Protein AF-A0A811SIV1-F1 (afdb_monomer_lite)

Foldseek 3Di:
DVPVPPPPPPVNDDLVVLQVVLLVCLVVLVLQVSLVSPVPDVVSCVSYDACQPDVQPVSNDQAQKDWPCFVVLQVLVDDPVFCWTWMARQQPRDIDIFGDVQSVDPQKHWQEAANRGWTWIFGPDPPTWIWIADRRNRRIQTALAHDDDDPPPAFRWYWHWDRDVFIKIWIAGFPFQKIWIDTRDDNHTDIDRDDVVQPGVNQVRVLVVCVVVVNPRQPLQVVLSCVVVVDPPQPQWRWHWDQHPVRWIWIWTDGPPDIWIFTADPNGDGPGTDPDPPPHDDDGDD

Secondary structure (DSSP, 8-state):
--STTS---GGGS-HHHHHHHHHHHHHHT-HHHHHHHHHS-TTHHHHS--TTT-TT-GGG---SEEES-HHHHHTTTS--TT-EEEEEETTT--EEEEE-GGGTSTTEEEEEEBTTS-EEEEESSTT-EEEEE-TTT--EEEEEEEPP-S-TTS--EEEEEE-SSSPEEEEEESSS-EEEEE-TT-SS-EEEEPPTTS--GGGGHHHHHHHHTT----THHHHHHHHHT--TT-TT-EEEEEE-TTS-EEEEEE-SS-EEEEEE-TT--EEEEES--TT-------

InterPro domains:
  IPR005174 KIB1-4, beta-propeller [PF03478] (97-285)

Sequence (286 aa):
MAEEMVAQGWSSLPADLVNSVADCLLATNDLDCYTDLRAVCHHWPSVTADPGSNQHDPRFRLSRWIMLDERKASAATINVDDGALLFVSTATGRFLHRSLPLLRDPGHAFITSTTDGLLVLAATDPPHDVSVLNPFTGSLIRFAAPLPSEPRPRLRLTADVRVGSSPTLVLVSVGRSWVYWAEPQSESFSVEMRHRSRRYPASRLPLIAAAVNRKPVPAGAKNIFVQLFRSEEDKDCRCYAVVAAGGDMLAISKRRRGMDVFKVDSAWNVVERVESIGSQALFLGV

Organism: NCBI:txid422564

Structure (mmCIF, N/CA/C/O backbone):
data_AF-A0A811SIV1-F1
#
_entry.id   AF-A0A811SIV1-F1
#
loop_
_atom_site.group_PDB
_atom_site.id
_atom_site.type_symbol
_atom_site.label_atom_id
_atom_site.label_alt_id
_atom_site.label_comp_id
_atom_site.label_asym_id
_atom_site.label_entity_id
_atom_site.label_seq_id
_atom_site.pdbx_PDB_ins_code
_atom_site.Cartn_x
_atom_site.Cartn_y
_atom_site.Cartn_z
_atom_site.occupancy
_atom_site.B_iso_or_equiv
_atom_site.auth_seq_id
_atom_site.auth_comp_id
_atom_site.auth_asym_id
_atom_site.auth_atom_id
_atom_site.pdbx_PDB_model_num
ATOM 1 N N . MET A 1 1 ? -36.460 1.407 36.775 1.00 43.53 1 MET A N 1
ATOM 2 C CA . MET A 1 1 ? -35.416 0.407 37.101 1.00 43.53 1 MET A CA 1
ATOM 3 C C . MET A 1 1 ? -35.027 -0.508 35.929 1.00 43.53 1 MET A C 1
ATOM 5 O O . MET A 1 1 ? -34.147 -1.329 36.118 1.00 43.53 1 MET A O 1
ATOM 9 N N . ALA A 1 2 ? -35.625 -0.376 34.732 1.00 42.66 2 ALA A N 1
ATOM 10 C CA . ALA A 1 2 ? -35.221 -1.127 33.530 1.00 42.66 2 ALA A CA 1
ATOM 11 C C . ALA A 1 2 ? -34.547 -0.253 32.447 1.00 42.66 2 ALA A C 1
ATOM 13 O O . ALA A 1 2 ? -34.034 -0.784 31.471 1.00 42.66 2 ALA A O 1
ATOM 14 N N . GLU A 1 3 ? -34.503 1.072 32.628 1.00 38.22 3 GLU A N 1
ATOM 15 C CA . GLU A 1 3 ? -33.868 2.017 31.689 1.00 38.22 3 GLU A CA 1
ATOM 16 C C . GLU A 1 3 ? -32.451 2.452 32.101 1.00 38.22 3 GLU A C 1
ATOM 18 O O . GLU A 1 3 ? -31.740 3.062 31.314 1.00 38.22 3 GLU A O 1
ATOM 23 N N . GLU A 1 4 ? -31.992 2.092 33.302 1.00 38.12 4 GLU A N 1
ATOM 24 C CA . GLU A 1 4 ? -30.660 2.470 33.809 1.00 38.12 4 GLU A CA 1
ATOM 25 C C . GLU A 1 4 ? -29.541 1.503 33.372 1.00 38.12 4 GLU A C 1
ATOM 27 O O . GLU A 1 4 ? -28.366 1.751 33.616 1.00 38.12 4 GLU A O 1
ATOM 32 N N . MET A 1 5 ? -29.891 0.407 32.686 1.00 41.09 5 MET A N 1
ATOM 33 C CA . MET A 1 5 ? -28.947 -0.625 32.227 1.00 41.09 5 MET A CA 1
ATOM 34 C C . MET A 1 5 ? -28.487 -0.426 30.769 1.00 41.09 5 MET A C 1
ATOM 36 O O . MET A 1 5 ? -27.743 -1.242 30.237 1.00 41.09 5 MET A O 1
ATOM 40 N N . VAL A 1 6 ? -28.922 0.652 30.103 1.00 48.81 6 VAL A N 1
ATOM 41 C CA . VAL A 1 6 ? -28.680 0.889 28.662 1.00 48.81 6 VAL A CA 1
ATOM 42 C C . VAL A 1 6 ? -27.466 1.800 28.402 1.00 48.81 6 VAL A C 1
ATOM 44 O O . VAL A 1 6 ? -27.138 2.099 27.259 1.00 48.81 6 VAL A O 1
ATOM 47 N N . ALA A 1 7 ? -26.730 2.208 29.438 1.00 47.19 7 ALA A N 1
ATOM 48 C CA . ALA A 1 7 ? -25.560 3.073 29.275 1.00 47.19 7 ALA A CA 1
ATOM 49 C C . ALA A 1 7 ? -24.383 2.696 30.188 1.00 47.19 7 ALA A C 1
ATOM 51 O O . ALA A 1 7 ? -23.718 3.571 30.742 1.00 47.19 7 ALA A O 1
ATOM 52 N N . GLN A 1 8 ? -24.053 1.405 30.303 1.00 55.78 8 GLN A N 1
ATOM 53 C CA . GLN A 1 8 ? -22.649 1.056 30.547 1.00 55.78 8 GLN A CA 1
ATOM 54 C C . GLN A 1 8 ? -21.880 1.492 29.296 1.00 55.78 8 GLN A C 1
ATOM 56 O O . GLN A 1 8 ? -21.862 0.804 28.279 1.00 55.78 8 GLN A O 1
ATOM 61 N N . GLY A 1 9 ? -21.383 2.732 29.318 1.00 70.81 9 GLY A N 1
ATOM 62 C CA . GLY A 1 9 ? -20.767 3.363 28.158 1.00 70.81 9 GLY A CA 1
ATOM 63 C C . GLY A 1 9 ? -19.622 2.516 27.613 1.00 70.81 9 GLY A C 1
ATOM 64 O O . GLY A 1 9 ? -18.945 1.819 28.367 1.00 70.81 9 GLY A O 1
ATOM 65 N N . TRP A 1 10 ? -19.370 2.606 26.308 1.00 72.81 10 TRP A N 1
ATOM 66 C CA . TRP A 1 10 ? -18.265 1.917 25.628 1.00 72.81 10 TRP A CA 1
ATOM 67 C C . TRP A 1 10 ? -16.897 2.131 26.310 1.00 72.81 10 TRP A C 1
ATOM 69 O O . TRP A 1 10 ? -16.030 1.266 26.260 1.00 72.81 10 TRP A O 1
ATOM 79 N N . SER A 1 11 ? -16.718 3.236 27.039 1.00 77.44 11 SER A N 1
ATOM 80 C CA . SER A 1 11 ? -15.536 3.502 27.869 1.00 77.44 11 SER A CA 1
ATOM 81 C C . SER A 1 11 ? -15.327 2.525 29.037 1.00 77.44 11 SER A C 1
ATOM 83 O O . SER A 1 11 ? -14.220 2.454 29.559 1.00 77.44 11 SER A O 1
ATOM 85 N N . SER A 1 12 ? -16.361 1.785 29.447 1.00 82.38 12 SER A N 1
ATOM 86 C CA . SER A 1 12 ? -16.330 0.793 30.535 1.00 82.38 12 SER A CA 1
ATOM 87 C C . SER A 1 12 ? -16.117 -0.646 30.056 1.00 82.38 12 SER A C 1
ATOM 89 O O . SER A 1 12 ? -16.098 -1.565 30.876 1.00 82.38 12 SER A O 1
ATOM 91 N N . LEU A 1 13 ? -15.959 -0.854 28.742 1.00 88.19 13 LEU A N 1
ATOM 92 C CA . LEU A 1 13 ? -15.735 -2.180 28.179 1.00 88.19 13 LEU A CA 1
ATOM 93 C C . LEU A 1 13 ? -14.405 -2.765 28.704 1.00 88.19 13 LEU A C 1
ATOM 95 O O . LEU A 1 13 ? -13.385 -2.072 28.650 1.00 88.19 13 LEU A O 1
ATOM 99 N N . PRO A 1 14 ? -14.390 -4.022 29.184 1.00 91.19 14 PRO A N 1
ATOM 100 C CA . PRO A 1 14 ? -13.169 -4.713 29.585 1.00 91.19 14 PRO A CA 1
ATOM 101 C C . PRO A 1 14 ? -12.074 -4.695 28.5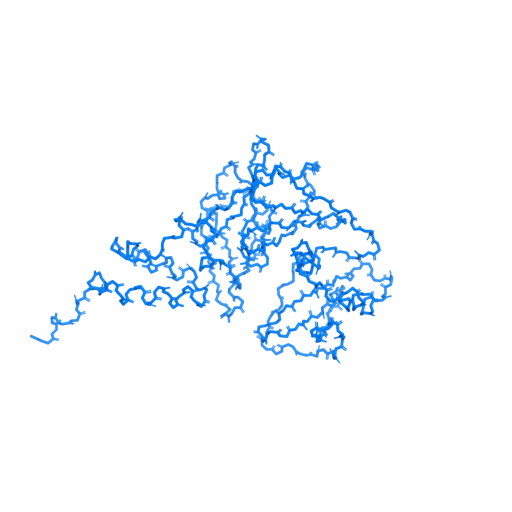08 1.00 91.19 14 PRO A C 1
ATOM 103 O O . PRO A 1 14 ? -12.345 -4.837 27.313 1.00 91.19 14 PRO A O 1
ATOM 106 N N . ALA A 1 15 ? -10.822 -4.527 28.942 1.00 92.06 15 ALA A N 1
ATOM 107 C CA . ALA A 1 15 ? -9.664 -4.363 28.060 1.00 92.06 15 ALA A CA 1
ATOM 108 C C . ALA A 1 15 ? -9.450 -5.551 27.104 1.00 92.06 15 ALA A C 1
ATOM 110 O O . ALA A 1 15 ? -9.051 -5.360 25.959 1.00 92.06 15 ALA A O 1
ATOM 111 N N . ASP A 1 16 ? -9.743 -6.768 27.558 1.00 93.38 16 ASP A N 1
ATOM 112 C CA . ASP A 1 16 ? -9.675 -8.008 26.784 1.00 93.38 16 ASP A CA 1
ATOM 113 C C . ASP A 1 16 ? -10.685 -8.036 25.628 1.00 93.38 16 ASP A C 1
ATOM 115 O O . ASP A 1 16 ? -10.342 -8.470 24.527 1.00 93.38 16 ASP A O 1
ATOM 119 N N . LEU A 1 17 ? -11.898 -7.511 25.832 1.00 93.31 17 LEU A N 1
ATOM 120 C CA . LEU A 1 17 ? -12.903 -7.396 24.772 1.00 93.31 17 LEU A CA 1
ATOM 121 C C . LEU A 1 17 ? -12.518 -6.332 23.744 1.00 93.31 17 LEU A C 1
ATOM 123 O O . LEU A 1 17 ? -12.604 -6.588 22.543 1.00 93.31 17 LEU A O 1
ATOM 127 N N . VAL A 1 18 ? -12.052 -5.163 24.202 1.00 94.12 18 VAL A N 1
ATOM 128 C CA . VAL A 1 18 ? -11.557 -4.106 23.301 1.00 94.12 18 VAL A CA 1
ATOM 129 C C . VAL A 1 18 ? -10.404 -4.642 22.453 1.00 94.12 18 VAL A C 1
ATOM 131 O O . VAL A 1 18 ? -10.407 -4.470 21.236 1.00 94.12 18 VAL A O 1
ATOM 134 N N . ASN A 1 19 ? -9.445 -5.333 23.076 1.00 94.44 19 ASN A N 1
ATOM 135 C CA . ASN A 1 19 ? -8.299 -5.914 22.384 1.00 94.44 19 ASN A CA 1
ATOM 136 C C . ASN A 1 19 ? -8.725 -7.015 21.400 1.00 94.44 19 ASN A C 1
ATOM 138 O O . ASN A 1 19 ? -8.300 -6.993 20.253 1.00 94.44 19 ASN A O 1
ATOM 142 N N . SER A 1 20 ? -9.670 -7.881 21.775 1.00 95.00 20 SER A N 1
ATOM 143 C CA . SER A 1 20 ? -10.205 -8.910 20.869 1.00 95.00 20 SER A CA 1
ATOM 144 C C . SER A 1 20 ? -10.853 -8.315 19.614 1.00 95.00 20 SER A C 1
ATOM 146 O O . SER A 1 20 ? -10.628 -8.798 18.505 1.00 95.00 20 SER A O 1
ATOM 148 N N . VAL A 1 21 ? -11.640 -7.242 19.759 1.00 94.94 21 VAL A N 1
ATOM 149 C CA . VAL A 1 21 ? -12.215 -6.525 18.605 1.00 94.94 21 VAL A CA 1
ATOM 150 C C . VAL A 1 21 ? -11.110 -5.885 17.764 1.00 94.94 21 VAL A C 1
ATOM 152 O O . VAL A 1 21 ? -11.132 -5.976 16.537 1.00 94.94 21 VAL A O 1
ATOM 155 N N . ALA A 1 22 ? -10.129 -5.264 18.416 1.00 95.06 22 ALA A N 1
ATOM 156 C CA . ALA A 1 22 ? -8.998 -4.629 17.758 1.00 95.06 22 ALA A CA 1
ATOM 157 C C . ALA A 1 22 ? -8.173 -5.643 16.940 1.00 95.06 22 ALA A C 1
ATOM 159 O O . ALA A 1 22 ? -7.857 -5.380 15.780 1.00 95.06 22 ALA A O 1
ATOM 160 N N . ASP A 1 23 ? -7.899 -6.823 17.496 1.00 95.06 23 ASP A N 1
ATOM 161 C CA . ASP A 1 23 ? -7.198 -7.918 16.825 1.00 95.06 23 ASP A CA 1
ATOM 162 C C . ASP A 1 23 ? -7.983 -8.454 15.620 1.00 95.06 23 ASP A C 1
ATOM 164 O O . ASP A 1 23 ? -7.390 -8.708 14.569 1.00 95.06 23 ASP A O 1
ATOM 168 N N . CYS A 1 24 ? -9.314 -8.551 15.715 1.00 94.75 24 CYS A N 1
ATOM 169 C CA . CYS A 1 24 ? -10.164 -8.902 14.574 1.00 94.75 24 CYS A CA 1
ATOM 170 C C . CYS A 1 24 ? -10.029 -7.893 13.421 1.00 94.75 24 CYS A C 1
ATOM 172 O O . CYS A 1 24 ? -9.859 -8.307 12.275 1.00 94.75 24 CYS A O 1
ATOM 174 N N . LEU A 1 25 ? -10.052 -6.587 13.717 1.00 94.19 25 LEU A N 1
ATOM 175 C CA . LEU A 1 25 ? -9.885 -5.531 12.706 1.00 94.19 25 LEU A CA 1
ATOM 176 C C . LEU A 1 25 ? -8.490 -5.567 12.060 1.00 94.19 25 LEU A C 1
ATOM 178 O O . LEU A 1 25 ? -8.349 -5.376 10.850 1.00 94.19 25 LEU A O 1
ATOM 182 N N . LEU A 1 26 ? -7.445 -5.850 12.845 1.00 93.12 26 LEU A N 1
ATOM 183 C CA . LEU A 1 26 ? -6.088 -6.031 12.318 1.00 93.12 26 LEU A CA 1
ATOM 184 C C . LEU A 1 26 ? -5.997 -7.267 11.414 1.00 93.12 26 LEU A C 1
ATOM 186 O O . LEU A 1 26 ? -5.380 -7.205 10.348 1.00 93.12 26 LEU A O 1
ATOM 190 N N . ALA A 1 27 ? -6.644 -8.372 11.797 1.00 90.50 27 ALA A N 1
ATOM 191 C CA . ALA A 1 27 ? -6.650 -9.615 11.030 1.00 90.50 27 ALA A CA 1
ATOM 192 C C . ALA A 1 27 ? -7.353 -9.474 9.666 1.00 90.50 27 ALA A C 1
ATOM 194 O O . ALA A 1 27 ? -6.905 -10.072 8.683 1.00 90.50 27 ALA A O 1
ATOM 195 N N . THR A 1 28 ? -8.414 -8.665 9.576 1.00 88.94 28 THR A N 1
ATOM 196 C CA . THR A 1 28 ? -9.106 -8.359 8.308 1.00 88.94 28 THR A CA 1
ATOM 197 C C . THR A 1 28 ? -8.447 -7.238 7.506 1.00 88.94 28 THR A C 1
ATOM 199 O O . THR A 1 28 ? -8.786 -7.042 6.339 1.00 88.94 28 THR A O 1
ATOM 202 N N . ASN A 1 29 ? -7.436 -6.579 8.079 1.00 88.69 29 ASN A N 1
ATOM 203 C CA . ASN A 1 29 ? -6.727 -5.441 7.502 1.00 88.69 29 ASN A CA 1
ATOM 204 C C . ASN A 1 29 ? -7.577 -4.162 7.360 1.00 88.69 29 ASN A C 1
ATOM 206 O O . ASN A 1 29 ? -7.283 -3.294 6.533 1.00 88.69 29 ASN A O 1
ATOM 210 N N . ASP A 1 30 ? -8.590 -4.017 8.214 1.00 91.44 30 ASP A N 1
ATOM 211 C CA . ASP A 1 30 ? -9.426 -2.819 8.340 1.00 91.44 30 ASP A CA 1
ATOM 212 C C . ASP A 1 30 ? -8.742 -1.783 9.254 1.00 91.44 30 ASP A C 1
ATOM 214 O O . ASP A 1 30 ? -9.226 -1.422 10.329 1.00 91.44 30 ASP A O 1
ATOM 218 N N . LEU A 1 31 ? -7.552 -1.329 8.838 1.00 91.75 31 LEU A N 1
ATOM 219 C CA . LEU A 1 31 ? -6.684 -0.447 9.634 1.00 91.75 31 LEU A CA 1
ATOM 220 C C . LEU A 1 31 ? -7.276 0.944 9.890 1.00 91.75 31 LEU A C 1
ATOM 222 O O . LEU A 1 31 ? -6.919 1.608 10.866 1.00 91.75 31 LEU A O 1
ATOM 226 N N . ASP A 1 32 ? -8.164 1.402 9.018 1.00 91.44 32 ASP A N 1
ATOM 227 C CA . ASP A 1 32 ? -8.907 2.637 9.216 1.00 91.44 32 ASP A CA 1
ATOM 228 C C . ASP A 1 32 ? -9.933 2.475 10.349 1.00 91.44 32 ASP A C 1
ATOM 230 O O . ASP A 1 32 ? -9.885 3.244 11.306 1.00 91.44 32 ASP A O 1
ATOM 234 N N . CYS A 1 33 ? -10.737 1.404 10.338 1.00 92.69 33 CYS A N 1
ATOM 235 C CA . CYS A 1 33 ? -11.661 1.091 11.432 1.00 92.69 33 CYS A CA 1
ATOM 236 C C . CYS A 1 33 ? -10.919 0.841 12.750 1.00 92.69 33 CYS A C 1
ATOM 238 O O . CYS A 1 33 ? -11.388 1.241 13.811 1.00 92.69 33 CYS A O 1
ATOM 240 N N . TYR A 1 34 ? -9.744 0.214 12.692 1.00 94.56 34 TYR A N 1
ATOM 241 C CA . TYR A 1 34 ? -8.872 0.032 13.850 1.00 94.56 34 TYR A CA 1
ATOM 242 C C . TYR A 1 34 ? -8.415 1.368 14.458 1.00 94.56 34 TYR A C 1
ATOM 244 O O . TYR A 1 34 ? -8.388 1.540 15.678 1.00 94.56 34 TYR A O 1
ATOM 252 N N . THR A 1 35 ? -8.058 2.329 13.606 1.00 92.62 35 THR A N 1
ATOM 253 C CA . THR A 1 35 ? -7.642 3.663 14.050 1.00 92.62 35 THR A CA 1
ATOM 254 C C . THR A 1 35 ? -8.832 4.441 14.621 1.00 92.62 35 THR A C 1
ATOM 256 O O . THR A 1 35 ? -8.684 5.090 15.656 1.00 92.62 35 THR A O 1
ATOM 259 N N . ASP A 1 36 ? -10.015 4.320 14.013 1.00 92.81 36 ASP A N 1
ATOM 260 C CA . ASP A 1 36 ? -11.251 4.931 14.515 1.00 92.81 36 ASP A CA 1
ATOM 261 C C . ASP A 1 36 ? -11.669 4.328 15.864 1.00 92.81 36 ASP A C 1
ATOM 263 O O . ASP A 1 36 ? -12.016 5.071 16.780 1.00 92.81 36 ASP A O 1
ATOM 267 N N . LEU A 1 37 ? -11.544 3.003 16.030 1.00 93.19 37 LEU A N 1
ATOM 268 C CA . LEU A 1 37 ? -11.733 2.308 17.308 1.00 93.19 37 LEU A CA 1
ATOM 269 C C . LEU A 1 37 ? -10.835 2.938 18.380 1.00 93.19 37 LEU A C 1
ATOM 271 O O . LEU A 1 37 ? -11.320 3.382 19.417 1.00 93.19 37 LEU A O 1
ATOM 275 N N . ARG A 1 38 ? -9.527 3.050 18.120 1.00 93.31 38 ARG A N 1
ATOM 276 C CA . ARG A 1 38 ? -8.586 3.677 19.064 1.00 93.31 38 ARG A CA 1
ATOM 277 C C . ARG A 1 38 ? -8.972 5.120 19.400 1.00 93.31 38 ARG A C 1
ATOM 279 O O . ARG A 1 38 ? -8.742 5.555 20.521 1.00 93.31 38 ARG A O 1
ATOM 286 N N . ALA A 1 39 ? -9.585 5.860 18.484 1.00 91.00 39 ALA A N 1
ATOM 287 C CA . ALA A 1 39 ? -9.964 7.250 18.718 1.00 91.00 39 ALA A CA 1
ATOM 288 C C . ALA A 1 39 ? -11.224 7.436 19.593 1.00 91.00 39 ALA A C 1
ATOM 290 O O . ALA A 1 39 ? -11.493 8.563 20.006 1.00 91.00 39 ALA A O 1
ATOM 291 N N . VAL A 1 40 ? -11.983 6.374 19.907 1.00 89.50 40 VAL A N 1
ATOM 292 C CA . VAL A 1 40 ? -13.270 6.478 20.630 1.00 89.50 40 VAL A CA 1
ATOM 293 C C . VAL A 1 40 ? -13.124 7.078 22.033 1.00 89.50 40 VAL A C 1
ATOM 295 O O . VAL A 1 40 ? -13.910 7.943 22.418 1.00 89.50 40 VAL A O 1
ATOM 298 N N . CYS A 1 41 ? -12.148 6.624 22.826 1.00 89.00 41 CYS A N 1
ATOM 299 C CA . CYS A 1 41 ? -11.869 7.191 24.148 1.00 89.00 41 CYS A CA 1
ATOM 300 C C . CYS A 1 41 ? -10.408 6.979 24.564 1.00 89.00 41 CYS A C 1
ATOM 302 O O . CYS A 1 41 ? -9.742 6.080 24.066 1.00 89.00 41 CYS A O 1
ATOM 304 N N . HIS A 1 42 ? -9.909 7.763 25.526 1.00 86.19 42 HIS A N 1
ATOM 305 C CA . HIS A 1 42 ? -8.494 7.739 25.934 1.00 86.19 42 HIS A CA 1
ATOM 306 C C . HIS A 1 42 ? -7.998 6.399 26.506 1.00 86.19 42 HIS A C 1
ATOM 308 O O . HIS A 1 42 ? -6.796 6.147 26.496 1.00 86.19 42 HIS A O 1
ATOM 314 N N . HIS A 1 43 ? -8.896 5.543 27.004 1.00 89.19 43 HIS A N 1
ATOM 315 C CA . HIS A 1 43 ? -8.527 4.232 27.543 1.00 89.19 43 HIS A CA 1
ATOM 316 C C . HIS A 1 43 ? -8.211 3.209 26.440 1.00 89.19 43 HIS A C 1
ATOM 318 O O . HIS A 1 43 ? -7.324 2.377 26.593 1.00 89.19 43 HIS A O 1
ATOM 324 N N . TRP A 1 44 ? -8.903 3.264 25.303 1.00 91.62 44 TRP A N 1
ATOM 325 C CA . TRP A 1 44 ? -8.788 2.234 24.267 1.00 91.62 44 TRP A CA 1
ATOM 326 C C . TRP A 1 44 ? -7.418 2.192 23.556 1.00 91.62 44 TRP A C 1
ATOM 328 O O . TRP A 1 44 ? -6.910 1.091 23.320 1.00 91.62 44 TRP A O 1
ATOM 338 N N . PRO A 1 45 ? -6.745 3.327 23.272 1.00 92.19 45 PRO A N 1
ATOM 339 C CA . PRO A 1 45 ? -5.375 3.330 22.768 1.00 92.19 45 PRO A CA 1
ATOM 340 C C . PRO A 1 45 ? -4.357 2.646 23.678 1.00 92.19 45 PRO A C 1
ATOM 342 O O . PRO A 1 45 ? -3.368 2.125 23.166 1.00 92.19 45 PRO A O 1
ATOM 345 N N . SER A 1 46 ? -4.560 2.667 25.003 1.00 89.75 46 SER A N 1
ATOM 346 C CA . SER A 1 46 ? -3.588 2.108 25.951 1.00 89.75 46 SER A CA 1
ATOM 347 C C . SER A 1 46 ? -3.704 0.594 26.117 1.00 89.75 46 SER A C 1
ATOM 349 O O . SER A 1 46 ? -2.737 -0.042 26.527 1.00 89.75 46 SER A O 1
ATOM 351 N N . VAL A 1 47 ? -4.856 0.009 25.771 1.00 92.00 47 VAL A N 1
ATOM 352 C CA . VAL A 1 47 ? -5.108 -1.442 25.868 1.00 92.00 47 VAL A CA 1
ATOM 353 C C . VAL A 1 47 ? -4.991 -2.178 24.532 1.00 92.00 47 VAL A C 1
ATOM 355 O O . VAL A 1 47 ? -5.009 -3.406 24.504 1.00 92.00 47 VAL A O 1
ATOM 358 N N . THR A 1 48 ? -4.859 -1.446 23.425 1.00 93.88 48 THR A N 1
ATOM 359 C CA . THR A 1 48 ? -4.694 -2.001 22.074 1.00 93.88 48 THR A CA 1
ATOM 360 C C . THR A 1 48 ? -3.283 -1.737 21.545 1.00 93.88 48 THR A C 1
ATOM 362 O O . THR A 1 48 ? -2.605 -0.806 21.983 1.00 93.88 48 THR A O 1
ATOM 365 N N . ALA A 1 49 ? -2.822 -2.555 20.597 1.00 92.88 49 ALA A N 1
ATOM 366 C CA . ALA A 1 49 ? -1.470 -2.451 20.045 1.00 92.88 49 ALA A CA 1
ATOM 367 C C . ALA A 1 49 ? -1.174 -1.062 19.436 1.00 92.88 49 ALA A C 1
ATOM 369 O O . ALA A 1 49 ? -1.938 -0.531 18.645 1.00 92.88 49 ALA A O 1
ATOM 370 N N . ASP A 1 50 ? -0.046 -0.443 19.769 1.00 90.44 50 ASP A N 1
ATOM 371 C CA . ASP A 1 50 ? 0.264 0.880 19.223 1.00 90.44 50 ASP A CA 1
ATOM 372 C C . ASP A 1 50 ? 0.979 0.788 17.859 1.00 90.44 50 ASP A C 1
ATOM 374 O O . ASP A 1 50 ? 2.090 0.249 17.810 1.00 90.44 50 ASP A O 1
ATOM 378 N N . PRO A 1 51 ? 0.420 1.344 16.763 1.00 86.44 51 PRO A N 1
ATOM 379 C CA . PRO A 1 51 ? 1.088 1.366 15.460 1.00 86.44 51 PRO A CA 1
ATOM 380 C C . PRO A 1 51 ? 2.362 2.219 15.413 1.00 86.44 51 PRO A C 1
ATOM 382 O O . PRO A 1 51 ? 3.145 2.090 14.467 1.00 86.44 51 PRO A O 1
ATOM 385 N N . GLY A 1 52 ? 2.577 3.099 16.398 1.00 82.69 52 GLY A N 1
ATOM 386 C CA . GLY A 1 52 ? 3.809 3.876 16.544 1.00 82.69 52 GLY A CA 1
ATOM 387 C C . GLY A 1 52 ? 4.956 3.102 17.202 1.00 82.69 52 GLY A C 1
ATOM 388 O O . GLY A 1 52 ? 6.121 3.401 16.942 1.00 82.69 52 GLY A O 1
ATOM 389 N N . SER A 1 53 ? 4.639 2.088 18.014 1.00 84.56 53 SER A N 1
ATOM 390 C CA . SER A 1 53 ? 5.621 1.365 18.834 1.00 84.56 53 SER A CA 1
ATOM 391 C C . SER A 1 53 ? 6.634 0.553 18.023 1.00 84.56 53 SER A C 1
ATOM 393 O O . SER A 1 53 ? 7.803 0.464 18.396 1.00 84.56 53 SER A O 1
ATOM 395 N N . ASN A 1 54 ? 6.203 -0.025 16.900 1.00 81.81 54 ASN A N 1
ATOM 396 C CA . ASN A 1 54 ? 7.052 -0.809 16.015 1.00 81.81 54 ASN A CA 1
ATOM 397 C C . ASN A 1 54 ? 6.624 -0.619 14.555 1.00 81.81 54 ASN A C 1
ATOM 399 O O . ASN A 1 54 ? 5.623 -1.172 14.103 1.00 81.81 54 ASN A O 1
ATOM 403 N N . GLN A 1 55 ? 7.440 0.112 13.793 1.00 74.75 55 GLN A N 1
ATOM 404 C CA . GLN A 1 55 ? 7.211 0.392 12.368 1.00 74.75 55 GLN A CA 1
ATOM 405 C C . GLN A 1 55 ? 7.240 -0.869 11.486 1.00 74.75 55 GLN A C 1
ATOM 407 O O . GLN A 1 55 ? 6.799 -0.831 10.337 1.00 74.75 55 GLN A O 1
ATOM 412 N N . HIS A 1 56 ? 7.770 -1.979 12.005 1.00 74.56 56 HIS A N 1
ATOM 413 C CA . HIS A 1 56 ? 7.872 -3.259 11.310 1.00 74.56 56 HIS A CA 1
ATOM 414 C C . HIS A 1 56 ? 6.828 -4.279 11.769 1.00 74.56 56 HIS A C 1
ATOM 416 O O . HIS A 1 56 ? 6.880 -5.427 11.326 1.00 74.56 56 HIS A O 1
ATOM 422 N N . ASP A 1 57 ? 5.897 -3.902 12.651 1.00 83.56 57 ASP A N 1
ATOM 423 C CA . ASP A 1 57 ? 4.865 -4.826 13.107 1.00 83.56 57 ASP A CA 1
ATOM 424 C C . ASP A 1 57 ? 3.960 -5.222 11.923 1.00 83.56 57 ASP A C 1
ATOM 426 O O . ASP A 1 57 ? 3.281 -4.370 11.334 1.00 83.56 57 ASP A O 1
ATOM 430 N N . PRO A 1 58 ? 3.936 -6.514 11.547 1.00 82.62 58 PRO A N 1
ATOM 431 C CA . PRO A 1 58 ? 3.212 -6.972 10.371 1.00 82.62 58 PRO A CA 1
ATOM 432 C C . PRO A 1 58 ? 1.698 -6.775 10.489 1.00 82.62 58 PRO A C 1
ATOM 434 O O . PRO A 1 58 ? 1.024 -6.752 9.460 1.00 82.62 58 PRO A O 1
ATOM 437 N N . ARG A 1 59 ? 1.154 -6.603 11.703 1.00 87.88 59 ARG A N 1
ATOM 438 C CA . ARG A 1 59 ? -0.282 -6.379 11.924 1.00 87.88 59 ARG A CA 1
ATOM 439 C C . ARG A 1 59 ? -0.760 -5.042 11.363 1.00 87.88 59 ARG A C 1
ATOM 441 O O . ARG A 1 59 ? -1.889 -4.952 10.898 1.00 87.88 59 ARG A O 1
ATOM 448 N N . PHE A 1 60 ? 0.104 -4.026 11.345 1.00 88.50 60 PHE A N 1
ATOM 449 C CA . PHE A 1 60 ? -0.205 -2.701 10.789 1.00 88.50 60 PHE A CA 1
ATOM 450 C C . PHE A 1 60 ? 0.196 -2.558 9.325 1.00 88.50 60 PHE A C 1
ATOM 452 O O . PHE A 1 60 ? 0.171 -1.457 8.765 1.00 88.50 60 PHE A O 1
ATOM 459 N N . ARG A 1 61 ? 0.585 -3.658 8.678 1.00 85.06 61 ARG A N 1
ATOM 460 C CA . ARG A 1 61 ? 0.886 -3.639 7.256 1.00 85.06 61 ARG A CA 1
ATOM 461 C C . ARG A 1 61 ? -0.399 -3.386 6.484 1.00 85.06 61 ARG A C 1
ATOM 463 O O . ARG A 1 61 ? -1.263 -4.254 6.428 1.00 85.06 61 ARG A O 1
ATOM 470 N N . LEU A 1 62 ? -0.488 -2.237 5.827 1.00 87.88 62 LEU A N 1
ATOM 471 C CA . LEU A 1 62 ? -1.575 -1.981 4.895 1.00 87.88 62 LEU A CA 1
ATOM 472 C C . LEU A 1 62 ? -1.472 -2.919 3.686 1.00 87.88 62 LEU A C 1
ATOM 474 O O . LEU A 1 62 ? -0.389 -3.129 3.140 1.00 87.88 62 LEU A O 1
ATOM 478 N N . SER A 1 63 ? -2.601 -3.493 3.292 1.00 83.88 63 SER A N 1
ATOM 479 C CA . SER A 1 63 ? -2.777 -4.327 2.108 1.00 83.88 63 SER A CA 1
ATOM 480 C C . SER A 1 63 ? -4.192 -4.129 1.568 1.00 83.88 63 SER A C 1
ATOM 482 O O . SER A 1 63 ? -5.079 -3.705 2.300 1.00 83.88 63 SER A O 1
ATOM 484 N N . ARG A 1 64 ? -4.444 -4.468 0.299 1.00 83.38 64 ARG A N 1
ATOM 485 C CA . ARG A 1 64 ? -5.805 -4.420 -0.286 1.00 83.38 64 ARG A CA 1
ATOM 486 C C . ARG A 1 64 ? -6.444 -3.027 -0.302 1.00 83.38 64 ARG A C 1
ATOM 488 O O . ARG A 1 64 ? -7.667 -2.915 -0.344 1.00 83.38 64 ARG A O 1
ATOM 495 N N . TRP A 1 65 ? -5.642 -1.972 -0.295 1.00 89.50 65 TRP A N 1
ATOM 496 C CA . TRP A 1 65 ? -6.112 -0.608 -0.492 1.00 89.50 65 TRP A CA 1
ATOM 497 C C . TRP A 1 65 ? -5.416 -0.002 -1.697 1.00 89.50 65 TRP A C 1
ATOM 499 O O . TRP A 1 65 ? -4.232 -0.228 -1.920 1.00 89.50 65 TRP A O 1
ATOM 509 N N . ILE A 1 66 ? -6.157 0.761 -2.490 1.00 88.88 66 ILE A N 1
ATOM 510 C CA . ILE A 1 66 ? -5.621 1.449 -3.664 1.00 88.88 66 ILE A CA 1
ATOM 511 C C . ILE A 1 66 ? -5.965 2.925 -3.549 1.00 88.88 66 ILE A C 1
ATOM 513 O O . ILE A 1 66 ? -7.118 3.281 -3.311 1.00 88.88 66 ILE A O 1
ATOM 517 N N . MET A 1 67 ? -4.965 3.782 -3.738 1.00 89.62 67 MET A N 1
ATOM 518 C CA . MET A 1 67 ? -5.174 5.216 -3.901 1.00 89.62 67 MET A CA 1
ATOM 519 C C . MET A 1 67 ? -5.684 5.511 -5.314 1.00 89.62 67 MET A C 1
ATOM 521 O O . MET A 1 67 ? -5.089 5.072 -6.296 1.00 89.62 67 MET A O 1
ATOM 525 N N . LEU A 1 68 ? -6.742 6.312 -5.424 1.00 86.62 68 LEU A N 1
ATOM 526 C CA . LEU A 1 68 ? -7.302 6.742 -6.712 1.00 86.62 68 LEU A CA 1
ATOM 527 C C . LEU A 1 68 ? -6.826 8.141 -7.142 1.00 86.62 68 LEU A C 1
ATOM 529 O O . LEU A 1 68 ? -6.862 8.475 -8.324 1.00 86.62 68 LEU A O 1
ATOM 533 N N . ASP A 1 69 ? -6.323 8.937 -6.199 1.00 80.12 69 ASP A N 1
ATOM 534 C CA . ASP A 1 69 ? -5.986 10.354 -6.378 1.00 80.12 69 ASP A CA 1
ATOM 535 C C . ASP A 1 69 ? -4.506 10.626 -6.727 1.00 80.12 69 ASP A C 1
ATOM 537 O O . ASP A 1 69 ? -4.009 11.729 -6.499 1.00 80.12 69 ASP A O 1
ATOM 541 N N . GLU A 1 70 ? -3.778 9.675 -7.326 1.00 74.62 70 GLU A N 1
ATOM 542 C CA . GLU A 1 70 ? -2.337 9.836 -7.617 1.00 74.62 70 GLU A CA 1
ATOM 543 C C . GLU A 1 70 ? -2.011 11.123 -8.389 1.00 74.62 70 GLU A C 1
ATOM 545 O O . GLU A 1 70 ? -1.043 11.817 -8.084 1.00 74.62 70 GLU A O 1
ATOM 550 N N . ARG A 1 71 ? -2.833 11.483 -9.385 1.00 68.81 71 ARG A N 1
ATOM 551 C CA . ARG A 1 71 ? -2.610 12.698 -10.182 1.00 68.81 71 ARG A CA 1
ATOM 552 C C . ARG A 1 71 ? -2.770 13.959 -9.334 1.00 68.81 71 ARG A C 1
ATOM 554 O O . ARG A 1 71 ? -1.965 14.874 -9.477 1.00 68.81 71 ARG A O 1
ATOM 561 N N . LYS A 1 72 ? -3.775 13.983 -8.456 1.00 68.19 72 LYS A N 1
ATOM 562 C CA . LYS A 1 72 ? -4.034 15.076 -7.511 1.00 68.19 72 LYS A CA 1
ATOM 563 C C . LYS A 1 72 ? -2.878 15.205 -6.515 1.00 68.19 72 LYS A C 1
ATOM 565 O O . LYS A 1 72 ? -2.393 16.309 -6.308 1.00 68.19 72 LYS A O 1
ATOM 570 N N . ALA A 1 73 ? -2.377 14.083 -5.998 1.00 67.50 73 ALA A N 1
ATOM 571 C CA . ALA A 1 73 ? -1.218 14.046 -5.107 1.00 67.50 73 ALA A CA 1
ATOM 572 C C . ALA A 1 73 ? 0.080 14.499 -5.805 1.00 67.50 73 ALA A C 1
ATOM 574 O O . ALA A 1 73 ? 0.844 15.281 -5.251 1.00 67.50 73 ALA A O 1
ATOM 575 N N . SER A 1 74 ? 0.312 14.076 -7.052 1.00 66.31 74 SER A N 1
ATOM 576 C CA . SER A 1 74 ? 1.498 14.471 -7.833 1.00 66.31 74 SER A CA 1
ATOM 577 C C . SER A 1 74 ? 1.480 15.934 -8.294 1.00 66.31 74 SER A C 1
ATOM 579 O O . SER A 1 74 ? 2.528 16.514 -8.562 1.00 66.31 74 SER A O 1
ATOM 581 N N . ALA A 1 75 ? 0.291 16.535 -8.394 1.00 60.28 75 ALA A N 1
ATOM 582 C CA . ALA A 1 75 ? 0.094 17.929 -8.776 1.00 60.28 75 ALA A CA 1
ATOM 583 C C . ALA A 1 75 ? 0.135 18.890 -7.575 1.00 60.28 75 ALA A C 1
ATOM 585 O O . ALA A 1 75 ? -0.102 20.081 -7.762 1.00 60.28 75 ALA A O 1
ATOM 586 N N . ALA A 1 76 ? 0.452 18.403 -6.366 1.00 52.81 76 ALA A N 1
ATOM 587 C CA . ALA A 1 76 ? 0.425 19.146 -5.100 1.00 52.81 76 ALA A CA 1
ATOM 588 C C . ALA A 1 76 ? 1.429 20.321 -4.984 1.00 52.81 76 ALA A C 1
ATOM 590 O O . ALA A 1 76 ? 1.654 20.842 -3.901 1.00 52.81 76 ALA A O 1
ATOM 591 N N . THR A 1 77 ? 1.971 20.814 -6.100 1.00 47.41 77 THR A N 1
ATOM 592 C CA . THR A 1 77 ? 2.428 22.212 -6.220 1.00 47.41 77 THR A CA 1
ATOM 593 C C . THR A 1 77 ? 1.262 23.205 -6.353 1.00 47.41 77 THR A C 1
ATOM 595 O O . THR A 1 77 ? 1.487 24.412 -6.328 1.00 47.41 77 THR A O 1
ATOM 598 N N . ILE A 1 78 ? 0.020 22.726 -6.485 1.00 44.72 78 ILE A N 1
ATOM 599 C CA . ILE A 1 78 ? -1.195 23.545 -6.528 1.00 44.72 78 ILE A CA 1
ATOM 600 C C . ILE A 1 78 ? -2.075 23.139 -5.346 1.00 44.72 78 ILE A C 1
ATOM 602 O O . ILE A 1 78 ? -2.548 22.006 -5.295 1.00 44.72 78 ILE A O 1
ATOM 606 N N . ASN A 1 79 ? -2.242 24.072 -4.406 1.00 45.28 79 ASN A N 1
ATOM 607 C CA . ASN A 1 79 ? -3.084 24.022 -3.209 1.00 45.28 79 ASN A CA 1
ATOM 608 C C . ASN A 1 79 ? -4.262 23.043 -3.333 1.00 45.28 79 ASN A C 1
ATOM 610 O O . ASN A 1 79 ? -5.304 23.357 -3.906 1.00 45.28 79 ASN A O 1
ATOM 614 N N . VAL A 1 80 ? -4.092 21.838 -2.789 1.00 50.59 80 VAL A N 1
ATOM 615 C CA . VAL A 1 80 ? -5.214 20.937 -2.543 1.00 50.59 80 VAL A CA 1
ATOM 616 C C . VAL A 1 80 ? -5.850 21.420 -1.249 1.00 50.59 80 VAL A C 1
ATOM 618 O O . VAL A 1 80 ? -5.284 21.174 -0.187 1.00 50.59 80 VAL A O 1
ATOM 621 N N . ASP A 1 81 ? -7.012 22.069 -1.339 1.00 52.75 81 ASP A N 1
ATOM 622 C CA . ASP A 1 81 ? -7.708 22.722 -0.213 1.00 52.75 81 ASP A CA 1
ATOM 623 C C . ASP A 1 81 ? -7.958 21.829 1.019 1.00 52.75 81 ASP A C 1
ATOM 625 O O . ASP A 1 81 ? -8.320 22.344 2.072 1.00 52.75 81 ASP A O 1
ATOM 629 N N . ASP A 1 82 ? -7.718 20.511 0.950 1.00 61.22 82 ASP A N 1
ATOM 630 C CA . ASP A 1 82 ? -7.869 19.644 2.121 1.00 61.22 82 ASP A CA 1
ATOM 631 C C . ASP A 1 82 ? -6.829 18.518 2.295 1.00 61.22 82 ASP A C 1
ATOM 633 O O . ASP A 1 82 ? -6.967 17.687 3.192 1.00 61.22 82 ASP A O 1
ATOM 637 N N . GLY A 1 83 ? -5.768 18.431 1.478 1.00 68.25 83 GLY A N 1
ATOM 638 C CA . GLY A 1 83 ? -4.749 17.361 1.608 1.00 68.25 83 GLY A CA 1
ATOM 639 C C . GLY A 1 83 ? -5.315 15.927 1.697 1.00 68.25 83 GLY A C 1
ATOM 640 O O . GLY A 1 83 ? -4.662 15.028 2.228 1.00 68.25 83 GLY A O 1
ATOM 641 N N . ALA A 1 84 ? -6.555 15.734 1.237 1.00 82.69 84 ALA A N 1
ATOM 642 C CA . ALA A 1 84 ? -7.319 14.511 1.392 1.00 82.69 84 ALA A CA 1
ATOM 643 C C . ALA A 1 84 ? -7.277 13.680 0.114 1.00 82.69 84 ALA A C 1
ATOM 645 O O . ALA A 1 84 ? -7.474 14.201 -0.994 1.00 82.69 84 ALA A O 1
ATOM 646 N N . LEU A 1 85 ? -7.046 12.383 0.291 1.00 87.69 85 LEU A N 1
ATOM 647 C CA . LEU A 1 85 ? -6.884 11.415 -0.785 1.00 87.69 85 LEU A CA 1
ATOM 648 C C . LEU A 1 85 ? -7.951 10.337 -0.692 1.00 87.69 85 LEU A C 1
ATOM 650 O O . LEU A 1 85 ? -8.279 9.870 0.401 1.00 87.69 85 LEU A O 1
ATOM 654 N N . LEU A 1 86 ? -8.473 9.953 -1.850 1.00 90.94 86 LEU A N 1
ATOM 655 C CA . LEU A 1 86 ? -9.432 8.874 -1.986 1.00 90.94 86 LEU A CA 1
ATOM 656 C C . LEU A 1 86 ? -8.728 7.519 -2.091 1.00 90.94 86 LEU A C 1
ATOM 658 O O . LEU A 1 86 ? -7.897 7.292 -2.977 1.00 90.94 86 LEU A O 1
ATOM 662 N N . PHE A 1 87 ? -9.130 6.610 -1.213 1.00 92.19 87 PHE A N 1
ATOM 663 C CA . PHE A 1 87 ? -8.738 5.211 -1.205 1.00 92.19 87 PHE A CA 1
ATOM 664 C C . PHE A 1 87 ? -9.948 4.315 -1.461 1.00 92.19 87 PHE A C 1
ATOM 666 O O . PHE A 1 87 ? -11.073 4.654 -1.091 1.00 92.19 87 PHE A O 1
ATOM 673 N N . VAL A 1 88 ? -9.706 3.151 -2.058 1.00 91.50 88 VAL A N 1
ATOM 674 C CA . VAL A 1 88 ? -10.698 2.083 -2.209 1.00 91.50 88 VAL A CA 1
ATOM 675 C C . VAL A 1 88 ? -10.148 0.771 -1.664 1.00 91.50 88 VAL A C 1
ATOM 677 O O . VAL A 1 88 ? -9.015 0.389 -1.967 1.00 91.50 88 VAL A O 1
ATOM 680 N N . SER A 1 89 ? -10.949 0.080 -0.857 1.00 89.88 89 SER A N 1
ATOM 681 C CA . SER A 1 89 ? -10.648 -1.271 -0.399 1.00 89.88 89 SER A CA 1
ATOM 682 C C . SER A 1 89 ? -10.929 -2.250 -1.530 1.00 89.88 89 SER A C 1
ATOM 684 O O . SER A 1 89 ? -12.051 -2.345 -2.023 1.00 89.88 89 SER A O 1
ATOM 686 N N . THR A 1 90 ? -9.932 -3.028 -1.929 1.00 85.81 90 THR A N 1
ATOM 687 C CA . THR A 1 90 ? -10.092 -4.063 -2.956 1.00 85.81 90 THR A CA 1
ATOM 688 C C . THR A 1 90 ? -10.794 -5.308 -2.421 1.00 85.81 90 THR A C 1
ATOM 690 O O . THR A 1 90 ? -11.185 -6.162 -3.210 1.00 85.81 90 THR A O 1
ATOM 693 N N . ALA A 1 91 ? -10.926 -5.443 -1.097 1.00 83.44 91 ALA A N 1
ATOM 694 C CA . ALA A 1 91 ? -11.638 -6.552 -0.467 1.00 83.44 91 ALA A CA 1
ATOM 695 C C . ALA A 1 91 ? -13.146 -6.286 -0.378 1.00 83.44 91 ALA A C 1
ATOM 697 O O . ALA A 1 91 ? -13.941 -7.179 -0.653 1.00 83.44 91 ALA A O 1
ATOM 698 N N . THR A 1 92 ? -13.531 -5.062 -0.006 1.00 85.50 92 THR A N 1
ATOM 699 C CA . THR A 1 92 ? -14.934 -4.711 0.278 1.00 85.50 92 THR A CA 1
ATOM 700 C C . THR A 1 92 ? -15.546 -3.744 -0.734 1.00 85.50 92 THR A C 1
ATOM 702 O O . THR A 1 92 ? -16.756 -3.548 -0.733 1.00 85.50 92 THR A O 1
ATOM 705 N N . GLY A 1 93 ? -14.737 -3.108 -1.587 1.00 86.44 93 GLY A N 1
ATOM 706 C CA . GLY A 1 93 ? -15.180 -2.030 -2.478 1.00 86.44 93 GLY A CA 1
ATOM 707 C C . GLY A 1 93 ? -15.467 -0.707 -1.758 1.00 86.44 93 GLY A C 1
ATOM 708 O O . GLY A 1 93 ? -15.943 0.237 -2.385 1.00 86.44 93 GLY A O 1
ATOM 709 N N . ARG A 1 94 ? -15.195 -0.619 -0.449 1.00 89.69 94 ARG A N 1
ATOM 710 C CA . ARG A 1 94 ? -15.439 0.578 0.359 1.00 89.69 94 ARG A CA 1
ATOM 711 C C . ARG A 1 94 ? -14.504 1.716 -0.042 1.00 89.69 94 ARG A C 1
ATOM 713 O O . ARG A 1 94 ? -13.299 1.510 -0.166 1.00 89.69 94 ARG A O 1
ATOM 720 N N . PHE A 1 95 ? -15.060 2.914 -0.185 1.00 91.75 95 PHE A N 1
ATOM 721 C CA . PHE A 1 95 ? -14.310 4.140 -0.449 1.00 91.75 95 PHE A CA 1
ATOM 722 C C . PHE A 1 95 ? -14.060 4.909 0.846 1.00 91.75 95 PHE A C 1
ATOM 724 O O . PHE A 1 95 ? -14.940 4.984 1.703 1.00 91.75 95 PHE A O 1
ATOM 731 N N . LEU A 1 96 ? -12.877 5.506 0.967 1.00 91.62 96 LEU A N 1
ATOM 732 C CA . LEU A 1 96 ? -12.486 6.295 2.127 1.00 91.62 96 LEU A CA 1
ATOM 733 C C . LEU A 1 96 ? -11.684 7.522 1.697 1.00 91.62 96 LEU A C 1
ATOM 735 O O . LEU A 1 96 ? -10.659 7.400 1.028 1.00 91.62 96 LEU A O 1
ATOM 739 N N . HIS A 1 97 ? -12.124 8.702 2.128 1.00 89.81 97 HIS A N 1
ATOM 740 C CA . HIS A 1 97 ? -11.313 9.912 2.064 1.00 89.81 97 HIS A CA 1
ATOM 741 C C . HIS A 1 97 ? -10.457 10.017 3.321 1.00 89.81 97 HIS A C 1
ATOM 743 O O . HIS A 1 97 ? -10.976 10.010 4.436 1.00 89.81 97 HIS A O 1
ATOM 749 N N . ARG A 1 98 ? -9.143 10.153 3.144 1.00 88.38 98 ARG A N 1
ATOM 750 C CA . ARG A 1 98 ? -8.205 10.327 4.253 1.00 88.38 98 ARG A CA 1
ATOM 751 C C . ARG A 1 98 ? -7.456 11.639 4.104 1.00 88.38 98 ARG A C 1
ATOM 753 O O . ARG A 1 98 ? -6.737 11.821 3.124 1.00 88.38 98 ARG A O 1
ATOM 760 N N . SER A 1 99 ? -7.618 12.530 5.080 1.00 87.19 99 SER A N 1
ATOM 761 C CA . SER A 1 99 ? -6.803 13.742 5.200 1.00 87.19 99 SER A CA 1
ATOM 762 C C . SER A 1 99 ? -5.412 13.373 5.701 1.00 87.19 99 SER A C 1
ATOM 764 O O . SER A 1 99 ? -5.284 12.689 6.718 1.00 87.19 99 SER A O 1
ATOM 766 N N . LEU A 1 100 ? -4.376 13.799 4.977 1.00 85.81 100 LEU A N 1
ATOM 767 C CA . LEU A 1 100 ? -2.981 13.528 5.316 1.00 85.81 100 LEU A CA 1
ATOM 768 C C . LEU A 1 100 ? -2.235 14.852 5.510 1.00 85.81 100 LEU A C 1
ATOM 770 O O . LEU A 1 100 ? -1.728 15.418 4.539 1.00 85.81 100 LEU A O 1
ATOM 774 N N . PRO A 1 101 ? -2.132 15.348 6.758 1.00 81.81 101 PRO A N 1
ATOM 775 C CA . PRO A 1 101 ? -1.451 16.607 7.056 1.00 81.81 101 PRO A CA 1
ATOM 776 C C . PRO A 1 101 ? -0.003 16.654 6.551 1.00 81.81 101 PRO A C 1
ATOM 778 O O . PRO A 1 101 ? 0.444 17.699 6.099 1.00 81.81 101 PRO A O 1
ATOM 781 N N . LEU A 1 102 ? 0.694 15.511 6.542 1.00 81.88 102 LEU A N 1
ATOM 782 C CA . LEU A 1 102 ? 2.060 15.364 6.018 1.00 81.88 102 LEU A CA 1
ATOM 783 C C . LEU A 1 102 ? 2.211 15.767 4.544 1.00 81.88 102 LEU A C 1
ATOM 785 O O . LEU A 1 102 ? 3.300 16.140 4.139 1.00 81.88 102 LEU A O 1
ATOM 789 N N . LEU A 1 103 ? 1.146 15.714 3.740 1.00 80.12 103 LEU A N 1
ATOM 790 C CA . LEU A 1 103 ? 1.192 16.168 2.343 1.00 80.12 103 LEU A CA 1
ATOM 791 C C . LEU A 1 103 ? 0.964 17.672 2.183 1.00 80.12 103 LEU A C 1
ATOM 793 O O . LEU A 1 103 ? 1.105 18.196 1.082 1.00 80.12 103 LEU A O 1
ATOM 797 N N . ARG A 1 104 ? 0.566 18.356 3.260 1.00 78.50 104 ARG A N 1
ATOM 798 C CA . ARG A 1 104 ? 0.485 19.821 3.315 1.00 78.50 104 ARG A CA 1
ATOM 799 C C . ARG A 1 104 ? 1.816 20.438 3.746 1.00 78.50 104 ARG A C 1
ATOM 801 O O . ARG A 1 104 ? 2.006 21.637 3.575 1.00 78.50 104 ARG A O 1
ATOM 808 N N . ASP A 1 105 ? 2.702 19.635 4.332 1.00 81.50 105 ASP A N 1
ATOM 809 C CA . ASP A 1 105 ? 4.032 20.062 4.742 1.00 81.50 105 ASP A CA 1
ATOM 810 C C . ASP A 1 105 ? 4.910 20.279 3.497 1.00 81.50 105 ASP A C 1
ATOM 812 O O . ASP A 1 105 ? 5.141 19.327 2.746 1.00 81.50 105 ASP A O 1
ATOM 816 N N . PRO A 1 106 ? 5.429 21.500 3.269 1.00 79.38 106 PRO A N 1
ATOM 817 C CA . PRO A 1 106 ? 6.313 21.769 2.141 1.00 79.38 106 PRO A CA 1
ATOM 818 C C . PRO A 1 106 ? 7.621 20.972 2.202 1.00 79.38 106 PRO A C 1
ATOM 820 O O . PRO A 1 106 ? 8.292 20.893 1.181 1.00 79.38 106 PRO A O 1
ATOM 823 N N . GLY A 1 107 ? 7.976 20.387 3.353 1.00 84.75 107 GLY A N 1
ATOM 824 C CA . GLY A 1 107 ? 9.147 19.530 3.539 1.00 84.75 107 GLY A CA 1
ATOM 825 C C . GLY A 1 107 ? 9.041 18.142 2.895 1.00 84.75 107 GLY A C 1
ATOM 826 O O . GLY A 1 107 ? 10.052 17.448 2.783 1.00 84.75 107 GLY A O 1
ATOM 827 N N . HIS A 1 108 ? 7.845 17.715 2.469 1.00 84.06 108 HIS A N 1
ATOM 828 C CA . HIS A 1 108 ? 7.599 16.369 1.947 1.00 84.06 108 HIS A CA 1
ATOM 829 C C . HIS A 1 108 ? 6.892 16.407 0.585 1.00 84.06 108 HIS A C 1
ATOM 831 O O . HIS A 1 108 ? 5.782 16.910 0.441 1.00 84.06 108 HIS A O 1
ATOM 837 N N . ALA A 1 109 ? 7.507 15.796 -0.426 1.00 85.00 109 ALA A N 1
ATOM 838 C CA . ALA A 1 109 ? 6.931 15.635 -1.755 1.00 85.00 109 ALA A CA 1
ATOM 839 C C . ALA A 1 109 ? 6.380 14.218 -1.955 1.00 85.00 109 ALA A C 1
ATOM 841 O O . ALA A 1 109 ? 7.066 13.227 -1.697 1.00 85.00 109 ALA A O 1
ATOM 842 N N . PHE A 1 110 ? 5.159 14.114 -2.483 1.00 87.06 110 PHE A N 1
ATOM 843 C CA . PHE A 1 110 ? 4.600 12.838 -2.928 1.00 87.06 110 PHE A CA 1
ATOM 844 C C . PHE A 1 110 ? 5.291 12.345 -4.206 1.00 87.06 110 PHE A C 1
ATOM 846 O O . PHE A 1 110 ? 5.406 13.088 -5.182 1.00 87.06 110 PHE A O 1
ATOM 853 N N . ILE A 1 111 ? 5.705 11.075 -4.217 1.00 86.81 111 ILE A N 1
ATOM 854 C CA . ILE A 1 111 ? 6.382 10.441 -5.356 1.00 86.81 111 ILE A CA 1
ATOM 855 C C . ILE A 1 111 ? 5.446 9.482 -6.098 1.00 86.81 111 ILE A C 1
ATOM 857 O O . ILE A 1 111 ? 5.280 9.596 -7.312 1.00 86.81 111 ILE A O 1
ATOM 861 N N . THR A 1 112 ? 4.862 8.516 -5.385 1.00 88.56 112 THR A N 1
ATOM 862 C CA . THR A 1 112 ? 3.949 7.496 -5.934 1.00 88.56 112 THR A CA 1
ATOM 863 C C . THR A 1 112 ? 3.235 6.762 -4.797 1.00 88.56 112 THR A C 1
ATOM 865 O O . THR A 1 112 ? 3.735 6.735 -3.672 1.00 88.56 112 THR A O 1
ATOM 868 N N . SER A 1 113 ? 2.111 6.103 -5.081 1.00 89.12 113 SER A N 1
ATOM 869 C CA . SER A 1 113 ? 1.576 5.048 -4.209 1.00 89.12 113 SER A CA 1
ATOM 870 C C . SER A 1 113 ? 2.163 3.682 -4.550 1.00 89.12 113 SER A C 1
ATOM 872 O O . SER A 1 113 ? 2.683 3.465 -5.651 1.00 89.12 113 SER A O 1
ATOM 874 N N . THR A 1 114 ? 2.077 2.762 -3.592 1.00 88.75 114 THR A N 1
ATOM 875 C CA . THR A 1 114 ? 2.303 1.334 -3.810 1.00 88.75 114 THR A CA 1
ATOM 876 C C . THR A 1 114 ? 1.012 0.623 -4.203 1.00 88.75 114 THR A C 1
ATOM 878 O O . THR A 1 114 ? -0.087 1.152 -4.028 1.00 88.75 114 THR A O 1
ATOM 881 N N . THR A 1 115 ? 1.123 -0.616 -4.683 1.00 79.31 115 THR A N 1
ATOM 882 C CA . THR A 1 115 ? -0.044 -1.461 -5.003 1.00 79.31 115 THR A CA 1
ATOM 883 C C . THR A 1 115 ? -0.896 -1.833 -3.788 1.00 79.31 115 THR A C 1
ATOM 885 O O . THR A 1 115 ? -2.038 -2.242 -3.961 1.00 79.31 115 THR A O 1
ATOM 888 N N . ASP A 1 116 ? -0.341 -1.692 -2.582 1.00 84.25 116 ASP A N 1
ATOM 889 C CA . ASP A 1 116 ? -1.016 -1.948 -1.305 1.00 84.25 116 ASP A CA 1
ATOM 890 C C . ASP A 1 116 ? -1.546 -0.652 -0.650 1.00 84.25 116 ASP A C 1
ATOM 892 O O . ASP A 1 116 ? -2.068 -0.693 0.463 1.00 84.25 116 ASP A O 1
ATOM 896 N N . GLY A 1 117 ? -1.410 0.501 -1.320 1.00 89.19 117 GLY A N 1
ATOM 897 C CA . GLY A 1 117 ? -1.970 1.778 -0.865 1.00 89.19 117 GLY A CA 1
ATOM 898 C C . GLY A 1 117 ? -1.072 2.574 0.085 1.00 89.19 117 GLY A C 1
ATOM 899 O O . GLY A 1 117 ? -1.500 3.598 0.612 1.00 89.19 117 GLY A O 1
ATOM 900 N N . LEU A 1 118 ? 0.176 2.144 0.295 1.00 91.88 118 LEU A N 1
ATOM 901 C CA . LEU A 1 118 ? 1.183 2.932 1.015 1.00 91.88 118 LEU A CA 1
ATOM 902 C C . LEU A 1 118 ? 1.687 4.079 0.136 1.00 91.88 118 LEU A C 1
ATOM 904 O O . LEU A 1 118 ? 1.699 3.962 -1.091 1.00 91.88 118 LEU A O 1
ATOM 908 N N . LEU A 1 119 ? 2.130 5.178 0.747 1.00 92.19 119 LEU A N 1
ATOM 909 C CA . LEU A 1 119 ? 2.588 6.358 0.008 1.00 92.19 119 LEU A CA 1
ATOM 910 C C . LEU A 1 119 ? 4.097 6.488 0.097 1.00 92.19 119 LEU A C 1
ATOM 912 O O . LEU A 1 119 ? 4.648 6.477 1.191 1.00 92.19 119 LEU A O 1
ATOM 916 N N . VAL A 1 120 ? 4.756 6.650 -1.044 1.00 92.25 120 VAL A N 1
ATOM 917 C CA . VAL A 1 120 ? 6.182 6.964 -1.103 1.00 92.25 120 VAL A CA 1
ATOM 918 C C . VAL A 1 120 ? 6.336 8.473 -1.173 1.00 92.25 120 VAL A C 1
ATOM 920 O O . VAL A 1 120 ? 5.839 9.118 -2.101 1.00 92.25 120 VAL A O 1
ATOM 923 N N . LEU A 1 121 ? 7.036 9.019 -0.189 1.00 91.50 121 LEU A N 1
ATOM 924 C CA . LEU A 1 121 ? 7.349 10.433 -0.054 1.00 91.50 121 LEU A CA 1
ATOM 925 C C . LEU A 1 121 ? 8.865 10.627 -0.130 1.00 91.50 121 LEU A C 1
ATOM 927 O O . LEU A 1 121 ? 9.631 9.724 0.213 1.00 91.50 121 LEU A O 1
ATOM 931 N N . ALA A 1 122 ? 9.297 11.811 -0.541 1.00 89.88 122 ALA A N 1
ATOM 932 C CA . ALA A 1 122 ? 10.688 12.231 -0.447 1.00 89.88 122 ALA A CA 1
ATOM 933 C C . ALA A 1 122 ? 10.777 13.594 0.235 1.00 89.88 122 ALA A C 1
ATOM 935 O O . ALA A 1 122 ? 9.942 14.463 -0.022 1.00 89.88 122 ALA A O 1
ATOM 936 N N . ALA A 1 123 ? 11.797 13.793 1.066 1.00 88.44 123 ALA A N 1
ATOM 937 C CA . ALA A 1 123 ? 12.092 15.115 1.597 1.00 88.44 123 ALA A CA 1
ATOM 938 C C . ALA A 1 123 ? 12.388 16.095 0.446 1.00 88.44 123 ALA A C 1
ATOM 940 O O . ALA A 1 123 ? 13.051 15.752 -0.542 1.00 88.44 123 ALA A O 1
ATOM 941 N N . THR A 1 124 ? 11.884 17.321 0.541 1.00 84.69 124 THR A N 1
ATOM 942 C CA . THR A 1 124 ? 12.131 18.353 -0.477 1.00 84.69 124 THR A CA 1
ATOM 943 C C . THR A 1 124 ? 13.528 18.930 -0.399 1.00 84.69 124 THR A C 1
ATOM 945 O O . THR A 1 124 ? 14.030 19.386 -1.424 1.00 84.69 124 THR A O 1
ATOM 948 N N . ASP A 1 125 ? 14.160 18.864 0.769 1.00 85.19 125 ASP A N 1
ATOM 949 C CA . ASP A 1 125 ? 15.527 19.318 0.984 1.00 85.19 125 ASP A CA 1
ATOM 950 C C . ASP A 1 125 ? 16.540 18.198 0.703 1.00 85.19 125 ASP A C 1
ATOM 952 O O . ASP A 1 125 ? 16.254 17.020 0.950 1.00 85.19 125 ASP A O 1
ATOM 956 N N . PRO A 1 126 ? 17.734 18.529 0.176 1.00 82.50 126 PRO A N 1
ATOM 957 C CA . PRO A 1 126 ? 18.811 17.559 0.025 1.00 82.50 126 PRO A CA 1
ATOM 958 C C . PRO A 1 126 ? 19.170 16.891 1.367 1.00 82.50 126 PRO A C 1
ATOM 960 O O . PRO A 1 126 ? 19.269 17.592 2.371 1.00 82.50 126 PRO A O 1
ATOM 963 N N . PRO A 1 127 ? 19.400 15.563 1.395 1.00 85.38 127 PRO A N 1
ATOM 964 C CA . PRO A 1 127 ? 19.629 14.686 0.247 1.00 85.38 127 PRO A CA 1
ATOM 965 C C . PRO A 1 127 ? 18.361 14.014 -0.318 1.00 85.38 127 PRO A C 1
ATOM 967 O O . PRO A 1 127 ? 18.483 13.189 -1.218 1.00 85.38 127 PRO A O 1
ATOM 970 N N . HIS A 1 128 ? 17.156 14.435 0.083 1.00 85.62 128 HIS A N 1
ATOM 971 C CA . HIS A 1 128 ? 15.860 13.881 -0.347 1.00 85.62 128 HIS A CA 1
ATOM 972 C C . HIS A 1 128 ? 15.602 12.472 0.173 1.00 85.62 128 HIS A C 1
ATOM 974 O O . HIS A 1 128 ? 15.353 11.539 -0.598 1.00 85.62 128 HIS A O 1
ATOM 980 N N . ASP A 1 129 ? 15.662 12.344 1.496 1.00 89.19 129 ASP A N 1
ATOM 981 C CA . ASP A 1 129 ? 15.369 11.110 2.217 1.00 89.19 129 ASP A CA 1
ATOM 982 C C . ASP A 1 129 ? 14.014 10.544 1.801 1.00 89.19 129 ASP A C 1
ATOM 984 O O . ASP A 1 129 ? 13.001 11.253 1.757 1.00 89.19 129 ASP A O 1
ATOM 988 N N . VAL A 1 130 ? 13.998 9.250 1.497 1.00 92.25 130 VAL A N 1
ATOM 989 C CA . VAL A 1 130 ? 12.784 8.555 1.080 1.00 92.25 130 VAL A CA 1
ATOM 990 C C . VAL A 1 130 ? 12.072 8.008 2.304 1.00 92.25 130 VAL A C 1
ATOM 992 O O . VAL A 1 130 ? 12.680 7.487 3.241 1.00 92.25 130 VAL A O 1
ATOM 995 N N . SER A 1 131 ? 10.749 8.093 2.295 1.00 92.31 131 SER A N 1
ATOM 996 C CA . SER A 1 131 ? 9.930 7.498 3.337 1.00 92.31 131 SER A CA 1
ATOM 997 C C . SER A 1 131 ? 8.661 6.871 2.780 1.00 92.31 131 SER A C 1
ATOM 999 O O . SER A 1 131 ? 8.142 7.276 1.741 1.00 92.31 131 SER A O 1
ATOM 1001 N N . VAL A 1 132 ? 8.181 5.837 3.464 1.00 92.69 132 VAL A N 1
ATOM 1002 C CA . VAL A 1 132 ? 6.946 5.128 3.134 1.00 92.69 132 VAL A CA 1
ATOM 1003 C C . VAL A 1 132 ? 5.949 5.357 4.259 1.00 92.69 132 VAL A C 1
ATOM 1005 O O . VAL A 1 132 ? 6.181 4.935 5.390 1.00 92.69 132 VAL A O 1
ATOM 1008 N N . LEU A 1 133 ? 4.846 6.025 3.942 1.00 91.81 133 LEU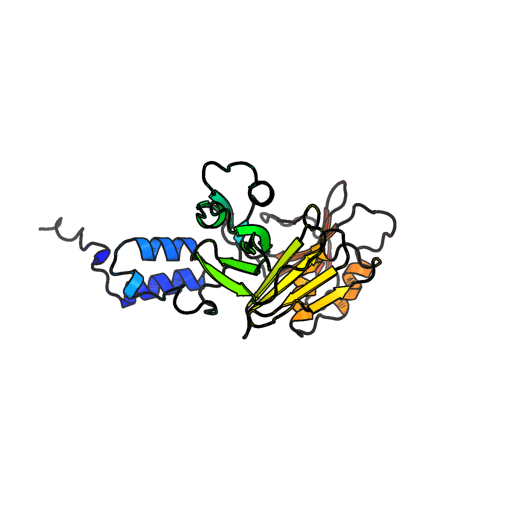 A N 1
ATOM 1009 C CA . LEU A 1 133 ? 3.776 6.374 4.868 1.00 91.81 133 LEU A CA 1
ATOM 1010 C C . LEU A 1 133 ? 2.633 5.361 4.776 1.00 91.81 133 LEU A C 1
ATOM 1012 O O . LEU A 1 133 ? 2.099 5.107 3.692 1.00 91.81 133 LEU A O 1
ATOM 1016 N N . ASN A 1 134 ? 2.207 4.847 5.930 1.00 92.19 134 ASN A N 1
ATOM 1017 C CA . ASN A 1 134 ? 0.892 4.240 6.086 1.00 92.19 134 ASN A CA 1
ATOM 1018 C C . ASN A 1 134 ? -0.151 5.357 6.297 1.00 92.19 134 ASN A C 1
ATOM 1020 O O . ASN A 1 134 ? -0.129 6.018 7.338 1.00 92.19 134 ASN A O 1
ATOM 1024 N N . PRO A 1 135 ? -1.072 5.589 5.343 1.00 91.56 135 PRO A N 1
ATOM 1025 C CA . PRO A 1 135 ? -2.018 6.704 5.413 1.00 91.56 135 PRO A CA 1
ATOM 1026 C C . PRO A 1 135 ? -3.056 6.578 6.543 1.00 91.56 135 PRO A C 1
ATOM 1028 O O . PRO A 1 135 ? -3.644 7.581 6.953 1.00 91.56 135 PRO A O 1
ATOM 1031 N N . PHE A 1 136 ? -3.307 5.372 7.062 1.00 91.88 136 PHE A N 1
ATOM 1032 C CA . PHE A 1 136 ? -4.315 5.161 8.103 1.00 91.88 136 PHE A CA 1
ATOM 1033 C C . PHE A 1 136 ? -3.712 5.235 9.496 1.00 91.88 136 PHE A C 1
ATOM 1035 O O . PHE A 1 136 ? -4.234 5.967 10.333 1.00 91.88 136 PHE A O 1
ATOM 1042 N N . THR A 1 137 ? -2.569 4.590 9.718 1.00 89.81 137 THR A N 1
ATOM 1043 C CA . THR A 1 137 ? -1.916 4.615 11.033 1.00 89.81 137 THR A CA 1
ATOM 1044 C C . THR A 1 137 ? -1.015 5.831 11.247 1.00 89.81 137 THR A C 1
ATOM 1046 O O . THR A 1 137 ? -0.674 6.142 12.383 1.00 89.81 137 THR A O 1
ATOM 1049 N N . GLY A 1 138 ? -0.592 6.508 10.173 1.00 89.00 138 GLY A N 1
ATOM 1050 C CA . GLY A 1 138 ? 0.402 7.584 10.227 1.00 89.00 138 GLY A CA 1
ATOM 1051 C C . GLY A 1 138 ? 1.845 7.094 10.410 1.00 89.00 138 GLY A C 1
ATOM 1052 O O . GLY A 1 138 ? 2.764 7.910 10.442 1.00 89.00 138 GLY A O 1
ATOM 1053 N N . SER A 1 139 ? 2.065 5.778 10.510 1.00 88.12 139 SER A N 1
ATOM 1054 C CA . SER A 1 139 ? 3.399 5.192 10.666 1.00 88.12 139 SER A CA 1
ATOM 1055 C C . SER A 1 139 ? 4.248 5.451 9.421 1.00 88.12 139 SER A C 1
ATOM 1057 O O . SER A 1 139 ? 3.782 5.283 8.292 1.00 88.12 139 SER A O 1
ATOM 1059 N N . LEU A 1 140 ? 5.510 5.822 9.632 1.00 88.50 140 LEU A N 1
ATOM 1060 C CA . LEU A 1 140 ? 6.447 6.173 8.571 1.00 88.50 140 LEU A CA 1
ATOM 1061 C C . LEU A 1 140 ? 7.690 5.290 8.657 1.00 88.50 140 LEU A C 1
ATOM 1063 O O . L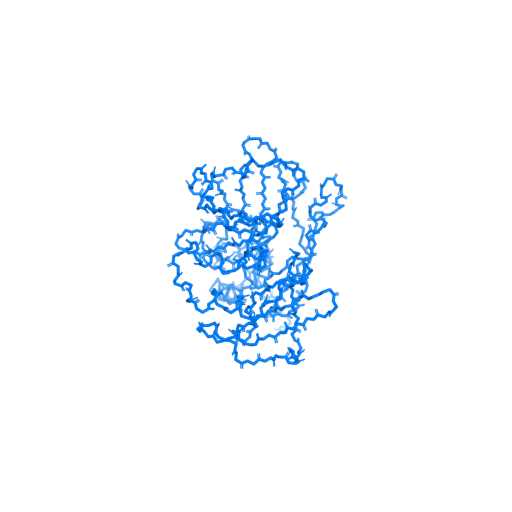EU A 1 140 ? 8.372 5.304 9.676 1.00 88.50 140 LEU A O 1
ATOM 1067 N N . ILE A 1 141 ? 8.011 4.578 7.579 1.00 89.88 141 ILE A N 1
ATOM 1068 C CA . ILE A 1 141 ? 9.283 3.862 7.436 1.00 89.88 141 ILE A CA 1
ATOM 1069 C C . ILE A 1 141 ? 10.242 4.780 6.685 1.00 89.88 141 ILE A C 1
ATOM 1071 O O . ILE A 1 141 ? 9.965 5.161 5.548 1.00 89.88 141 ILE A O 1
ATOM 1075 N N . ARG A 1 142 ? 11.362 5.146 7.309 1.00 91.75 142 ARG A N 1
ATOM 1076 C CA . ARG A 1 142 ? 12.393 5.997 6.696 1.00 91.75 142 ARG A CA 1
ATOM 1077 C C . ARG A 1 142 ? 13.482 5.143 6.057 1.00 91.75 142 ARG A C 1
ATOM 10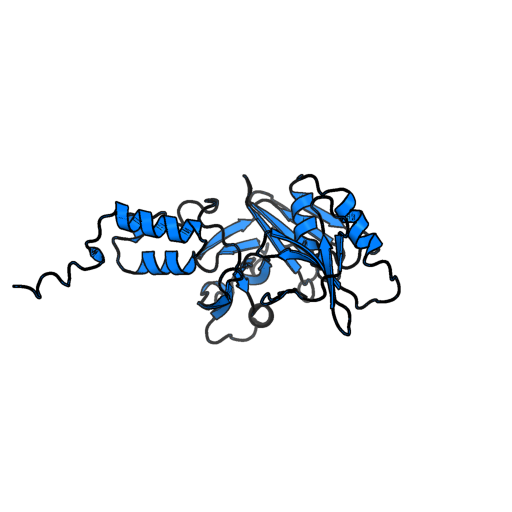79 O O . ARG A 1 142 ? 13.848 4.109 6.604 1.00 91.75 142 ARG A O 1
ATOM 1086 N N . PHE A 1 143 ? 13.994 5.595 4.921 1.00 92.12 143 PHE A N 1
ATOM 1087 C CA . PHE A 1 143 ? 15.102 4.971 4.210 1.00 92.12 143 PHE A CA 1
ATOM 1088 C C . PHE A 1 143 ? 16.287 5.934 4.221 1.00 92.12 143 PHE A C 1
ATOM 1090 O O . PHE A 1 143 ? 16.140 7.087 3.824 1.00 92.12 143 PHE A O 1
ATOM 1097 N N . ALA A 1 144 ? 17.449 5.453 4.668 1.00 91.44 144 ALA A N 1
ATOM 1098 C CA . ALA A 1 144 ? 18.695 6.220 4.656 1.00 91.44 144 ALA A CA 1
ATOM 1099 C C . ALA A 1 144 ? 19.167 6.526 3.224 1.00 91.44 144 ALA A C 1
ATOM 1101 O O . ALA A 1 144 ? 19.856 7.515 2.993 1.00 91.44 144 ALA A O 1
ATOM 1102 N N . ALA A 1 145 ? 18.777 5.691 2.258 1.00 91.12 145 ALA A N 1
ATOM 1103 C CA . ALA A 1 145 ? 19.062 5.907 0.853 1.00 91.12 145 ALA A CA 1
ATOM 1104 C C . ALA A 1 145 ? 18.266 7.114 0.323 1.00 91.12 145 ALA A C 1
ATOM 1106 O O . ALA A 1 145 ? 17.028 7.076 0.319 1.00 91.12 145 ALA A O 1
ATOM 1107 N N . PRO A 1 146 ? 18.941 8.154 -0.195 1.00 89.75 146 PRO A N 1
ATOM 1108 C CA . PRO A 1 146 ? 18.261 9.283 -0.809 1.00 89.75 146 PRO A CA 1
ATOM 1109 C C . PRO A 1 146 ? 17.581 8.876 -2.115 1.00 89.75 146 PRO A C 1
ATOM 1111 O O . PRO A 1 146 ? 17.991 7.921 -2.788 1.00 89.75 146 PRO A O 1
ATOM 1114 N N . LEU A 1 147 ? 16.555 9.633 -2.510 1.00 85.25 147 LEU A N 1
ATOM 1115 C CA . LEU A 1 147 ? 15.857 9.400 -3.769 1.00 85.25 147 LEU A CA 1
ATOM 1116 C C . LEU A 1 147 ? 16.861 9.434 -4.943 1.00 85.25 147 LEU A C 1
ATOM 1118 O O . LEU A 1 147 ? 17.630 10.394 -5.045 1.00 85.25 147 LEU A O 1
ATOM 1122 N N . PRO A 1 148 ? 16.854 8.443 -5.858 1.00 79.81 148 PRO A N 1
ATOM 1123 C CA . PRO A 1 148 ? 17.809 8.390 -6.961 1.00 79.81 148 PRO A CA 1
ATOM 1124 C C . PRO A 1 148 ? 17.843 9.690 -7.782 1.00 79.81 148 PRO A C 1
ATOM 1126 O O . PRO A 1 148 ? 16.836 10.123 -8.348 1.00 79.81 148 PRO A O 1
ATOM 1129 N N . SER A 1 149 ? 19.026 10.304 -7.854 1.00 65.44 149 SER A N 1
ATOM 1130 C CA . SER A 1 149 ? 19.287 11.582 -8.526 1.00 65.44 149 SER A CA 1
ATOM 1131 C C . SER A 1 149 ? 19.281 11.453 -10.057 1.00 65.44 149 SER A C 1
ATOM 1133 O O . SER A 1 149 ? 20.324 11.492 -10.700 1.00 65.44 149 SER A O 1
ATOM 1135 N N . GLU A 1 150 ? 18.107 11.325 -10.673 1.00 57.91 150 GLU A N 1
ATOM 1136 C CA . GLU A 1 150 ? 17.895 11.672 -12.089 1.00 57.91 150 GLU A CA 1
ATOM 1137 C C . GLU A 1 150 ? 17.091 12.989 -12.184 1.00 57.91 150 GLU A C 1
ATOM 1139 O O . GLU A 1 150 ? 16.393 13.342 -11.230 1.00 57.91 150 GLU A O 1
ATOM 1144 N N . PRO A 1 151 ? 17.174 13.769 -13.286 1.00 48.50 151 PRO A N 1
ATOM 1145 C CA . PRO A 1 151 ? 16.565 15.099 -13.352 1.00 48.50 151 PRO A CA 1
ATOM 1146 C C . PRO A 1 151 ? 15.066 15.060 -13.020 1.00 48.50 151 PRO A C 1
ATOM 1148 O O . PRO A 1 151 ? 14.249 14.455 -13.724 1.00 48.50 151 PRO A O 1
ATOM 1151 N N . ARG A 1 152 ? 14.731 15.751 -11.925 1.00 53.50 152 ARG A N 1
ATOM 1152 C CA . ARG A 1 152 ? 13.476 15.653 -11.170 1.00 53.50 152 ARG A CA 1
ATOM 1153 C C . ARG A 1 152 ? 12.170 16.061 -11.849 1.00 53.50 152 ARG A C 1
ATOM 1155 O O . ARG A 1 152 ? 11.145 15.603 -11.358 1.00 53.50 152 ARG A O 1
ATOM 1162 N N . PRO A 1 153 ? 12.101 16.801 -12.974 1.00 46.81 153 PRO A N 1
ATOM 1163 C CA . PRO A 1 153 ? 10.787 17.113 -13.524 1.00 46.81 153 PRO A CA 1
ATOM 1164 C C . PRO A 1 153 ? 10.163 15.966 -14.341 1.00 46.81 153 PRO A C 1
ATOM 1166 O O . PRO A 1 153 ? 9.087 16.156 -14.904 1.00 46.81 153 PRO A O 1
ATOM 1169 N N . ARG A 1 154 ? 10.813 14.792 -14.485 1.00 54.38 154 ARG A N 1
ATOM 1170 C CA . ARG A 1 154 ? 10.328 13.725 -15.396 1.00 54.38 154 ARG A CA 1
ATOM 1171 C C . ARG A 1 154 ? 10.460 12.280 -14.907 1.00 54.38 154 ARG A C 1
ATOM 1173 O O . ARG A 1 154 ? 10.073 11.378 -15.654 1.00 54.38 154 ARG A O 1
ATOM 1180 N N . LEU A 1 155 ? 10.985 12.021 -13.708 1.00 67.50 155 LEU A N 1
ATOM 1181 C CA . LEU A 1 155 ? 11.095 10.647 -13.213 1.00 67.50 155 LEU A CA 1
ATOM 1182 C C . LEU A 1 155 ? 9.753 10.191 -12.629 1.00 67.50 155 LEU A C 1
ATOM 1184 O O . LEU A 1 155 ? 9.478 10.360 -11.448 1.00 67.50 155 LEU A O 1
ATOM 1188 N N . ARG A 1 156 ? 8.899 9.617 -13.479 1.00 78.56 156 ARG A N 1
ATOM 1189 C CA . ARG A 1 156 ? 7.700 8.908 -13.022 1.00 78.56 156 ARG A CA 1
ATOM 1190 C C . ARG A 1 156 ? 8.139 7.559 -12.466 1.00 78.56 156 ARG A C 1
ATOM 1192 O O . ARG A 1 156 ? 8.837 6.817 -13.158 1.00 78.56 156 ARG A O 1
ATOM 1199 N N . LEU A 1 157 ? 7.751 7.258 -11.236 1.00 85.62 157 LEU A N 1
ATOM 1200 C CA . LEU A 1 157 ? 8.061 6.006 -10.556 1.00 85.62 157 LEU A CA 1
ATOM 1201 C C . LEU A 1 157 ? 6.764 5.262 -10.247 1.00 85.62 157 LEU A C 1
ATOM 1203 O O . LEU A 1 157 ? 5.710 5.872 -10.114 1.00 85.62 157 LEU A O 1
ATOM 1207 N N . THR A 1 158 ? 6.861 3.945 -10.136 1.00 87.50 158 THR A N 1
ATOM 1208 C CA . THR A 1 158 ? 5.881 3.108 -9.443 1.00 87.50 158 THR A CA 1
ATOM 1209 C C . THR A 1 158 ? 6.617 2.316 -8.371 1.00 87.50 158 THR A C 1
ATOM 1211 O O . THR A 1 158 ? 7.809 2.028 -8.538 1.00 87.50 158 THR A O 1
ATOM 1214 N N . ALA A 1 159 ? 5.943 2.002 -7.269 1.00 90.12 159 ALA A N 1
ATOM 1215 C CA . ALA A 1 159 ? 6.583 1.418 -6.101 1.00 90.12 159 ALA A CA 1
ATOM 1216 C C . ALA A 1 159 ? 5.874 0.165 -5.595 1.00 90.12 159 ALA A C 1
ATOM 1218 O O . ALA A 1 159 ? 4.651 0.067 -5.620 1.00 90.12 159 ALA A O 1
ATOM 1219 N N . ASP A 1 160 ? 6.656 -0.766 -5.066 1.00 88.94 160 ASP A N 1
ATOM 1220 C CA . ASP A 1 160 ? 6.175 -1.884 -4.261 1.00 88.94 160 ASP A CA 1
ATOM 1221 C C . ASP A 1 160 ? 6.968 -1.910 -2.958 1.00 88.94 160 ASP A C 1
ATOM 1223 O O . ASP A 1 160 ? 8.167 -1.619 -2.942 1.00 88.94 160 ASP A O 1
ATOM 1227 N N . VAL A 1 161 ? 6.298 -2.256 -1.864 1.00 87.75 161 VAL A N 1
ATOM 1228 C CA . VAL A 1 161 ? 6.945 -2.422 -0.563 1.00 87.75 161 VAL A CA 1
ATOM 1229 C C . VAL A 1 161 ? 6.675 -3.835 -0.097 1.00 87.75 161 VAL A C 1
ATOM 1231 O O . VAL A 1 161 ? 5.540 -4.226 0.178 1.00 87.75 161 VAL A O 1
ATOM 1234 N N . ARG A 1 162 ? 7.743 -4.623 0.003 1.00 78.00 162 ARG A N 1
ATOM 1235 C CA . ARG A 1 162 ? 7.655 -5.982 0.527 1.00 78.00 162 ARG A CA 1
ATOM 1236 C C . ARG A 1 162 ? 8.116 -5.984 1.963 1.00 78.00 162 ARG A C 1
ATOM 1238 O O . ARG A 1 162 ? 9.295 -5.818 2.246 1.00 78.00 162 ARG A O 1
ATOM 1245 N N . VAL A 1 163 ? 7.168 -6.224 2.857 1.00 65.75 163 VAL A N 1
ATOM 1246 C CA . VAL A 1 163 ? 7.462 -6.458 4.268 1.00 65.75 163 VAL A CA 1
ATOM 1247 C C . VAL A 1 163 ? 7.880 -7.922 4.430 1.00 65.75 163 VAL A C 1
ATOM 1249 O O . VAL A 1 163 ? 7.069 -8.830 4.217 1.00 65.75 163 VAL A O 1
ATOM 1252 N N . GLY A 1 164 ? 9.167 -8.129 4.712 1.00 65.38 164 GLY A N 1
ATOM 1253 C CA . GLY A 1 164 ? 9.772 -9.373 5.201 1.00 65.38 164 GLY A CA 1
ATOM 1254 C C . GLY A 1 164 ? 10.418 -9.127 6.570 1.00 65.38 164 GLY A C 1
ATOM 1255 O O . GLY A 1 164 ? 9.948 -8.269 7.308 1.00 65.38 164 GLY A O 1
ATOM 1256 N N . SER A 1 165 ? 11.516 -9.816 6.899 1.00 66.38 165 SER A N 1
ATOM 1257 C CA . SER A 1 165 ? 12.320 -9.506 8.100 1.00 66.38 165 SER A CA 1
ATOM 1258 C C . SER A 1 165 ? 12.901 -8.084 8.087 1.00 66.38 165 SER A C 1
ATOM 1260 O O . SER A 1 165 ? 13.169 -7.522 9.142 1.00 66.38 165 SER A O 1
ATOM 1262 N N . SER A 1 166 ? 13.065 -7.505 6.895 1.00 76.25 166 SER A N 1
ATOM 1263 C CA . SER A 1 166 ? 13.390 -6.100 6.642 1.00 76.25 166 SER A CA 1
ATOM 1264 C C . SER A 1 166 ? 12.502 -5.615 5.487 1.00 76.25 166 SER A C 1
ATOM 1266 O O . SER A 1 166 ? 12.373 -6.336 4.487 1.00 76.25 166 SER A O 1
ATOM 1268 N N . PRO A 1 167 ? 11.806 -4.468 5.597 1.00 85.25 167 PRO A N 1
ATOM 1269 C CA . PRO A 1 167 ? 10.947 -3.989 4.523 1.00 85.25 167 PRO A CA 1
ATOM 1270 C C . PRO A 1 167 ? 11.790 -3.466 3.357 1.00 85.25 167 PRO A C 1
ATOM 1272 O O . PRO A 1 167 ? 12.529 -2.502 3.499 1.00 85.25 167 PRO A O 1
ATOM 1275 N N . THR A 1 168 ? 11.654 -4.066 2.177 1.00 90.69 168 THR A N 1
ATOM 1276 C CA . THR A 1 168 ? 12.367 -3.602 0.977 1.00 90.69 168 THR A CA 1
ATOM 1277 C C . THR A 1 168 ? 11.457 -2.715 0.138 1.00 90.69 168 THR A C 1
ATOM 1279 O O . THR A 1 168 ? 10.385 -3.158 -0.293 1.00 90.69 168 THR A O 1
ATOM 1282 N N . LEU A 1 169 ? 11.897 -1.483 -0.121 1.00 92.12 169 LEU A N 1
ATOM 1283 C CA . LEU A 1 169 ? 11.266 -0.590 -1.086 1.00 92.12 169 LEU A CA 1
ATOM 1284 C C . LEU A 1 169 ? 11.838 -0.876 -2.472 1.00 92.12 169 LEU A C 1
ATOM 1286 O O . LEU A 1 169 ? 13.052 -0.853 -2.660 1.00 92.12 169 LEU A O 1
ATOM 1290 N N . VAL A 1 170 ? 10.960 -1.119 -3.441 1.00 91.56 170 VAL A N 1
ATOM 1291 C CA . VAL A 1 170 ? 11.316 -1.325 -4.846 1.00 91.56 170 VAL A CA 1
ATOM 1292 C C . VAL A 1 170 ? 10.666 -0.224 -5.668 1.00 91.56 170 VAL A C 1
ATOM 1294 O O . VAL A 1 170 ? 9.445 -0.099 -5.676 1.00 91.56 170 VAL A O 1
ATOM 1297 N N . LEU A 1 171 ? 11.477 0.557 -6.376 1.00 90.25 171 LEU A N 1
ATOM 1298 C CA . LEU A 1 171 ? 11.034 1.620 -7.272 1.00 90.25 171 LEU A CA 1
ATOM 1299 C C . LEU A 1 171 ? 11.339 1.222 -8.711 1.00 90.25 171 LEU A C 1
ATOM 1301 O O . LEU A 1 171 ? 12.427 0.744 -9.031 1.00 90.25 171 LEU A O 1
ATOM 1305 N N . VAL A 1 172 ? 10.392 1.453 -9.609 1.00 86.88 172 VAL A N 1
ATOM 1306 C CA . VAL A 1 172 ? 10.568 1.188 -11.036 1.00 86.88 172 VAL A CA 1
ATOM 1307 C C . VAL A 1 172 ? 10.240 2.444 -11.818 1.00 86.88 172 VAL A C 1
ATOM 1309 O O . VAL A 1 172 ? 9.174 3.033 -11.646 1.00 86.88 172 VAL A O 1
ATOM 1312 N N . SER A 1 173 ? 11.147 2.844 -12.708 1.00 82.81 173 SER A N 1
ATOM 1313 C CA . SER A 1 173 ? 10.895 3.980 -13.587 1.00 82.81 173 SER A CA 1
ATOM 1314 C C . SER A 1 173 ? 9.818 3.652 -14.619 1.00 82.81 173 SER A C 1
ATOM 1316 O O . SER A 1 173 ? 9.876 2.655 -15.340 1.00 82.81 173 SER A O 1
ATOM 1318 N N . VAL A 1 174 ? 8.816 4.518 -14.709 1.00 76.00 174 VAL A N 1
ATOM 1319 C CA . VAL A 1 174 ? 7.759 4.447 -15.711 1.00 76.00 174 VAL A CA 1
ATOM 1320 C C . VAL A 1 174 ? 8.312 5.028 -17.012 1.00 76.00 174 VAL A C 1
ATOM 1322 O O . VAL A 1 174 ? 8.603 6.217 -17.119 1.00 76.00 174 VAL A O 1
ATOM 1325 N N . GLY A 1 175 ? 8.483 4.170 -18.018 1.00 68.69 175 GLY A N 1
ATOM 1326 C CA . GLY A 1 175 ? 8.985 4.551 -19.345 1.00 68.69 175 GLY A CA 1
ATOM 1327 C C . GLY A 1 175 ? 10.508 4.502 -19.508 1.00 68.69 175 GLY A C 1
ATOM 1328 O O . GLY A 1 175 ? 10.989 4.556 -20.639 1.00 68.69 175 GLY A O 1
ATOM 1329 N N . ARG A 1 176 ? 11.270 4.325 -18.421 1.00 69.25 176 ARG A N 1
ATOM 1330 C CA . ARG A 1 176 ? 12.685 3.922 -18.478 1.00 69.25 176 ARG A CA 1
ATOM 1331 C C . ARG A 1 176 ? 12.822 2.511 -17.932 1.00 69.25 176 ARG A C 1
ATOM 1333 O O . ARG A 1 176 ? 11.976 2.032 -17.190 1.00 69.25 176 ARG A O 1
ATOM 1340 N N . SER A 1 177 ? 13.887 1.820 -18.306 1.00 73.62 177 SER A N 1
ATOM 1341 C CA . SER A 1 177 ? 14.065 0.426 -17.908 1.00 73.62 177 SER A CA 1
ATOM 1342 C C . SER A 1 177 ? 14.860 0.261 -16.606 1.00 73.62 177 SER A C 1
ATOM 1344 O O . SER A 1 177 ? 15.560 -0.732 -16.449 1.00 73.62 177 SER A O 1
ATOM 1346 N N . TRP A 1 178 ? 14.771 1.226 -15.689 1.00 83.06 178 TRP A N 1
ATOM 1347 C CA . TRP A 1 178 ? 15.514 1.225 -14.427 1.00 83.06 178 TRP A CA 1
ATOM 1348 C C . TRP A 1 178 ? 14.673 0.689 -13.271 1.00 83.06 178 TRP A C 1
ATOM 1350 O O . TRP A 1 178 ? 13.505 1.058 -13.113 1.00 83.06 178 TRP A O 1
ATOM 1360 N N . VAL A 1 179 ? 15.297 -0.167 -12.468 1.00 86.50 179 VAL A N 1
ATOM 1361 C CA . VAL A 1 179 ? 14.765 -0.713 -11.219 1.00 86.50 179 VAL A CA 1
ATOM 1362 C C . VAL A 1 179 ? 15.717 -0.322 -10.096 1.00 86.50 179 VAL A C 1
ATOM 1364 O O . VAL A 1 179 ? 16.926 -0.508 -10.231 1.00 86.50 179 VAL A O 1
ATOM 1367 N N . TYR A 1 180 ? 15.163 0.187 -9.003 1.00 89.50 180 TYR A N 1
ATOM 1368 C CA . TYR A 1 180 ? 15.881 0.583 -7.799 1.00 89.50 180 TYR A CA 1
ATOM 1369 C C . TYR A 1 180 ? 15.320 -0.183 -6.607 1.00 89.50 180 TYR A C 1
ATOM 1371 O O . TYR A 1 180 ? 14.109 -0.401 -6.537 1.00 89.50 180 TYR A O 1
ATOM 1379 N N . TRP A 1 181 ? 16.161 -0.574 -5.658 1.00 92.31 181 TRP A N 1
ATOM 1380 C CA . TRP A 1 181 ? 15.679 -1.107 -4.385 1.00 92.31 181 TRP A CA 1
ATOM 1381 C C . TRP A 1 181 ? 16.622 -0.805 -3.228 1.00 92.31 181 TRP A C 1
ATOM 1383 O O . TRP A 1 181 ? 17.834 -0.698 -3.414 1.00 92.31 181 TRP A O 1
ATOM 1393 N N . ALA A 1 182 ? 16.047 -0.662 -2.039 1.00 92.38 182 ALA A N 1
ATOM 1394 C CA . ALA A 1 182 ? 16.774 -0.401 -0.805 1.00 92.38 182 ALA A CA 1
ATOM 1395 C C . ALA A 1 182 ? 16.020 -0.984 0.394 1.00 92.38 182 ALA A C 1
ATOM 1397 O O . ALA A 1 182 ? 14.787 -1.064 0.399 1.00 92.38 182 ALA A O 1
ATOM 1398 N N . GLU A 1 183 ? 16.777 -1.359 1.417 1.00 91.81 183 GLU A N 1
ATOM 1399 C CA . GLU A 1 183 ? 16.266 -1.582 2.769 1.00 91.81 183 GLU A CA 1
ATOM 1400 C C . GLU A 1 183 ? 16.393 -0.283 3.586 1.00 91.81 183 GLU A C 1
ATOM 1402 O O . GLU A 1 183 ? 17.157 0.600 3.187 1.00 91.81 183 GLU A O 1
ATOM 1407 N N . PRO A 1 184 ? 15.708 -0.133 4.737 1.00 90.88 184 PRO A N 1
ATOM 1408 C CA . PRO A 1 184 ? 15.682 1.127 5.486 1.00 90.88 184 PRO A CA 1
ATOM 1409 C C . PRO A 1 184 ? 17.076 1.626 5.874 1.00 90.88 184 PRO A C 1
ATOM 1411 O O . PRO A 1 184 ? 17.353 2.817 5.802 1.00 90.88 184 PRO A O 1
ATOM 1414 N N . GLN A 1 185 ? 17.967 0.694 6.217 1.00 90.31 185 GLN A N 1
ATOM 1415 C CA . GLN A 1 185 ? 19.337 0.975 6.654 1.00 90.31 185 GLN A CA 1
ATOM 1416 C C . GLN A 1 185 ? 20.337 1.097 5.491 1.00 90.31 185 GLN A C 1
ATOM 1418 O O . GLN A 1 185 ? 21.518 1.335 5.719 1.00 90.31 185 GLN A O 1
ATOM 1423 N N . SER A 1 186 ? 19.908 0.867 4.244 1.00 91.12 186 SER A N 1
ATOM 1424 C CA . SER A 1 186 ? 20.799 0.982 3.085 1.00 91.12 186 SER A CA 1
ATOM 1425 C C . SER A 1 186 ? 21.124 2.451 2.832 1.00 91.12 186 SER A C 1
ATOM 1427 O O . SER A 1 186 ? 20.210 3.247 2.671 1.00 91.12 186 SER A O 1
ATOM 1429 N N . GLU A 1 187 ? 22.404 2.806 2.726 1.00 91.50 187 GLU A N 1
ATOM 1430 C CA . GLU A 1 187 ? 22.843 4.186 2.442 1.00 91.50 187 GLU A CA 1
ATOM 1431 C C . GLU A 1 187 ? 22.599 4.612 0.982 1.00 91.50 187 GLU A C 1
ATOM 1433 O O . GLU A 1 187 ? 22.650 5.791 0.642 1.00 91.50 187 GLU A O 1
ATOM 1438 N N . SER A 1 188 ? 22.339 3.655 0.086 1.00 89.81 188 SER A N 1
ATOM 1439 C CA . SER A 1 188 ? 22.037 3.918 -1.322 1.00 89.81 188 SER A CA 1
ATOM 1440 C C . SER A 1 188 ? 21.101 2.864 -1.910 1.00 89.81 188 SER A C 1
ATOM 1442 O O . SER A 1 188 ? 21.021 1.731 -1.430 1.00 89.81 188 SER A O 1
ATOM 1444 N N . PHE A 1 189 ? 20.385 3.239 -2.974 1.00 89.69 189 PHE A N 1
ATOM 1445 C CA . PHE A 1 189 ? 19.599 2.293 -3.758 1.00 89.69 189 PHE A CA 1
ATOM 1446 C C . PHE A 1 189 ? 20.516 1.424 -4.619 1.00 89.69 189 PHE A C 1
ATOM 1448 O O . PHE A 1 189 ? 21.335 1.930 -5.387 1.00 89.69 189 PHE A O 1
ATOM 1455 N N . SER A 1 190 ? 20.307 0.110 -4.567 1.00 89.62 190 SER A N 1
ATOM 1456 C CA . SER A 1 190 ? 20.797 -0.794 -5.606 1.00 89.62 190 SER A CA 1
ATOM 1457 C C . SER A 1 190 ? 20.068 -0.504 -6.916 1.00 89.62 190 SER A C 1
ATOM 1459 O O . SER A 1 190 ? 18.871 -0.214 -6.896 1.00 89.62 190 SER A O 1
ATOM 1461 N N . VAL A 1 191 ? 20.773 -0.582 -8.049 1.00 86.56 191 VAL A N 1
ATOM 1462 C CA . VAL A 1 191 ? 20.246 -0.177 -9.361 1.00 86.56 191 VAL A CA 1
ATOM 1463 C C . VAL A 1 191 ? 20.475 -1.268 -10.406 1.00 86.56 191 VAL A C 1
ATOM 1465 O O . VAL A 1 191 ? 21.594 -1.742 -10.587 1.00 86.56 191 VAL A O 1
ATOM 1468 N N . GLU A 1 192 ? 19.426 -1.629 -11.146 1.00 84.50 192 GLU A N 1
ATOM 1469 C CA . GLU A 1 192 ? 19.494 -2.543 -12.293 1.00 84.50 192 GLU A CA 1
ATOM 1470 C C . GLU A 1 192 ? 18.872 -1.883 -13.531 1.00 84.50 192 GLU A C 1
ATOM 1472 O O . GLU A 1 192 ? 17.704 -1.480 -13.524 1.00 84.50 192 GLU A O 1
ATOM 1477 N N . MET A 1 193 ? 19.632 -1.824 -14.630 1.00 76.62 193 MET A N 1
ATOM 1478 C CA . MET A 1 193 ? 19.080 -1.516 -15.950 1.00 76.62 193 MET A CA 1
ATOM 1479 C C . MET A 1 193 ? 18.562 -2.804 -16.589 1.00 76.62 193 MET A C 1
ATOM 1481 O O . MET A 1 193 ? 19.324 -3.719 -16.898 1.00 76.62 193 MET A O 1
ATOM 1485 N N . ARG A 1 194 ? 17.262 -2.875 -16.858 1.00 69.19 194 ARG A N 1
ATOM 1486 C CA . ARG A 1 194 ? 16.675 -3.959 -17.649 1.00 69.19 194 ARG A CA 1
ATOM 1487 C C . ARG A 1 194 ? 16.737 -3.605 -19.132 1.00 69.19 194 ARG A C 1
ATOM 1489 O O . ARG A 1 194 ? 16.440 -2.485 -19.523 1.00 69.19 194 ARG A O 1
ATOM 1496 N N . HIS A 1 195 ? 17.137 -4.538 -19.992 1.00 58.00 195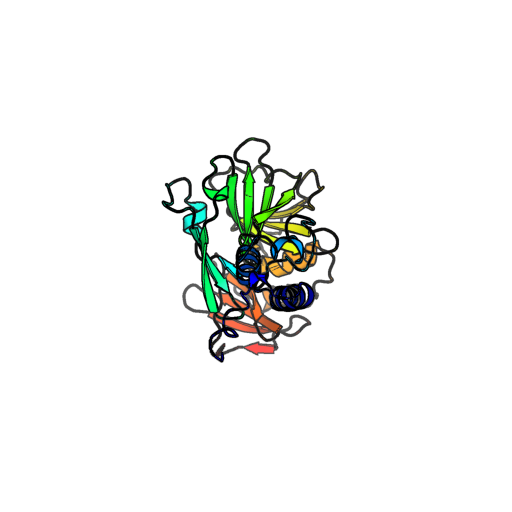 HIS A N 1
ATOM 1497 C CA . HIS A 1 195 ? 17.216 -4.263 -21.431 1.00 58.00 195 HIS A CA 1
ATOM 1498 C C . HIS A 1 195 ? 15.852 -3.838 -22.005 1.00 58.00 195 HIS A C 1
ATOM 1500 O O . HIS A 1 195 ? 14.821 -4.438 -21.690 1.00 58.00 195 HIS A O 1
ATOM 1506 N N . ARG A 1 196 ? 15.870 -2.835 -22.901 1.00 51.16 196 ARG A N 1
ATOM 1507 C CA . ARG A 1 196 ? 14.691 -2.230 -23.561 1.00 51.16 196 ARG A CA 1
ATOM 1508 C C . ARG A 1 196 ? 13.754 -3.237 -24.246 1.00 51.16 196 ARG A C 1
ATOM 1510 O O . ARG A 1 196 ? 12.589 -2.921 -24.452 1.00 51.16 196 ARG A O 1
ATOM 1517 N N . SER A 1 197 ? 14.239 -4.438 -24.570 1.00 50.16 197 SER A N 1
ATOM 1518 C CA . SER A 1 197 ? 13.450 -5.518 -25.176 1.00 50.16 197 SER A CA 1
ATOM 1519 C C . SER A 1 197 ? 12.375 -6.097 -24.245 1.00 50.16 197 SER A C 1
ATOM 1521 O O . SER A 1 197 ? 11.440 -6.741 -24.713 1.00 50.16 197 SER A O 1
ATOM 1523 N N . ARG A 1 198 ? 12.449 -5.852 -22.927 1.00 54.12 198 ARG A N 1
ATOM 1524 C CA . ARG A 1 198 ? 11.421 -6.259 -21.956 1.00 54.12 198 ARG A CA 1
ATOM 1525 C C . ARG A 1 198 ? 10.510 -5.068 -21.655 1.00 54.12 198 ARG A C 1
ATOM 1527 O O . ARG A 1 198 ? 10.795 -4.264 -20.771 1.00 54.12 198 ARG A O 1
ATOM 1534 N N . ARG A 1 199 ? 9.437 -4.959 -22.442 1.00 61.16 199 ARG A N 1
ATOM 1535 C CA . ARG A 1 199 ? 8.438 -3.879 -22.414 1.00 61.16 199 ARG A CA 1
ATOM 1536 C C . ARG A 1 199 ? 7.952 -3.567 -20.989 1.00 61.16 199 ARG A C 1
ATOM 1538 O O . ARG A 1 199 ? 7.557 -4.474 -20.264 1.00 61.16 199 ARG A O 1
ATOM 1545 N N . TYR A 1 200 ? 8.013 -2.278 -20.640 1.00 67.12 200 TYR A N 1
ATOM 1546 C CA . TYR A 1 200 ? 7.449 -1.615 -19.453 1.00 67.12 200 TYR A CA 1
ATOM 1547 C C . TYR A 1 200 ? 7.671 -2.349 -18.114 1.00 67.12 200 TYR A C 1
ATOM 1549 O O . TYR A 1 200 ? 6.769 -3.020 -17.622 1.00 67.12 200 TYR A O 1
ATOM 1557 N N . PRO A 1 201 ? 8.835 -2.204 -17.451 1.00 69.19 201 PRO A N 1
ATOM 1558 C CA . PRO A 1 201 ? 9.071 -2.870 -16.166 1.00 69.19 201 PRO A CA 1
ATOM 1559 C C . PRO A 1 201 ? 8.051 -2.470 -15.089 1.00 69.19 201 PRO A C 1
ATOM 1561 O O . PRO A 1 201 ? 7.723 -3.298 -14.245 1.00 69.19 201 PRO A O 1
ATOM 1564 N N . ALA A 1 202 ? 7.500 -1.252 -15.154 1.00 73.19 202 ALA A N 1
ATOM 1565 C CA . ALA A 1 202 ? 6.461 -0.769 -14.245 1.00 73.19 202 ALA A CA 1
ATOM 1566 C C . ALA A 1 202 ? 5.221 -1.679 -14.223 1.00 73.19 202 ALA A C 1
ATOM 1568 O O . ALA A 1 202 ? 4.689 -1.983 -13.161 1.00 73.19 202 ALA A O 1
ATOM 1569 N N . SER A 1 203 ? 4.811 -2.219 -15.374 1.00 72.50 203 SER A N 1
ATOM 1570 C CA . SER A 1 203 ? 3.654 -3.115 -15.448 1.00 72.50 203 SER A CA 1
ATOM 1571 C C . SER A 1 203 ? 3.950 -4.521 -14.898 1.00 72.50 203 SER A C 1
ATOM 1573 O O . SER A 1 203 ? 3.045 -5.325 -14.685 1.00 72.50 203 SER A O 1
ATOM 1575 N N . ARG A 1 204 ? 5.224 -4.818 -14.608 1.00 73.94 204 ARG A N 1
ATOM 1576 C CA . ARG A 1 204 ? 5.702 -6.069 -13.996 1.00 73.94 204 ARG A CA 1
ATOM 1577 C C . ARG A 1 204 ? 6.206 -5.863 -12.570 1.00 73.94 204 ARG A C 1
ATOM 1579 O O . ARG A 1 204 ? 6.893 -6.737 -12.044 1.00 73.94 204 ARG A O 1
ATOM 1586 N N . LEU A 1 205 ? 5.887 -4.733 -11.948 1.00 79.44 205 LEU A N 1
ATOM 1587 C CA . LEU A 1 205 ? 6.390 -4.358 -10.633 1.00 79.44 205 LEU A CA 1
ATOM 1588 C C . LEU A 1 205 ? 6.250 -5.479 -9.575 1.00 79.44 205 LEU A C 1
ATOM 1590 O O . LEU A 1 205 ? 7.276 -5.817 -8.981 1.00 79.44 205 LEU A O 1
ATOM 1594 N N . PRO A 1 206 ? 5.093 -6.160 -9.400 1.00 76.31 206 PRO A N 1
ATOM 1595 C CA . PRO A 1 206 ? 4.972 -7.228 -8.401 1.00 76.31 206 PRO A CA 1
ATOM 1596 C C . PRO A 1 206 ? 5.970 -8.382 -8.600 1.00 76.31 206 PRO A C 1
ATOM 1598 O O . PRO A 1 206 ? 6.491 -8.939 -7.634 1.00 76.31 206 PRO A O 1
ATOM 1601 N N . LEU A 1 207 ? 6.273 -8.721 -9.858 1.00 75.25 207 LEU A N 1
ATOM 1602 C CA . LEU A 1 207 ? 7.247 -9.753 -10.228 1.00 75.25 207 LEU A CA 1
ATOM 1603 C C . LEU A 1 207 ? 8.687 -9.315 -9.978 1.00 75.25 207 LEU A C 1
ATOM 1605 O O . LEU A 1 207 ? 9.517 -10.110 -9.539 1.00 75.25 207 LEU A O 1
ATOM 1609 N N . ILE A 1 208 ? 8.994 -8.061 -10.307 1.00 78.69 208 ILE A N 1
ATOM 1610 C CA . ILE A 1 208 ? 10.316 -7.478 -10.083 1.00 78.69 208 ILE A CA 1
ATOM 1611 C C . ILE A 1 208 ? 10.601 -7.445 -8.585 1.00 78.69 208 ILE A C 1
ATOM 1613 O O . ILE A 1 208 ? 11.647 -7.930 -8.158 1.00 78.69 208 ILE A O 1
ATOM 1617 N N . ALA A 1 209 ? 9.642 -6.972 -7.792 1.00 79.81 209 ALA A N 1
ATOM 1618 C CA . ALA A 1 209 ? 9.772 -6.916 -6.347 1.00 79.81 209 ALA A CA 1
ATOM 1619 C C . ALA A 1 209 ? 9.925 -8.307 -5.709 1.00 79.81 209 ALA A C 1
ATOM 1621 O O . ALA A 1 209 ? 10.720 -8.478 -4.783 1.00 79.81 209 ALA A O 1
ATOM 1622 N N . ALA A 1 210 ? 9.241 -9.331 -6.235 1.00 77.69 210 ALA A N 1
ATOM 1623 C CA . ALA A 1 210 ? 9.451 -10.715 -5.807 1.00 77.69 210 ALA A CA 1
ATOM 1624 C C . ALA A 1 210 ? 10.874 -11.226 -6.121 1.00 77.69 210 ALA A C 1
ATOM 1626 O O . ALA A 1 210 ? 11.476 -11.896 -5.282 1.00 77.69 210 ALA A O 1
ATOM 1627 N N . ALA A 1 211 ? 11.422 -10.883 -7.295 1.00 77.62 211 ALA A N 1
ATOM 1628 C CA . ALA A 1 211 ? 12.770 -11.281 -7.716 1.00 77.62 211 ALA A CA 1
ATOM 1629 C C . ALA A 1 211 ? 13.874 -10.652 -6.859 1.00 77.62 211 ALA A C 1
ATOM 1631 O O . ALA A 1 211 ? 14.819 -11.339 -6.473 1.00 77.62 211 ALA A O 1
ATOM 1632 N N . VAL A 1 212 ? 13.744 -9.353 -6.568 1.00 78.50 212 VAL A N 1
ATOM 1633 C CA . VAL A 1 212 ? 14.694 -8.592 -5.738 1.00 78.50 212 VAL A CA 1
ATOM 1634 C C . VAL A 1 212 ? 14.853 -9.245 -4.364 1.00 78.50 212 VAL A C 1
ATOM 1636 O O . VAL A 1 212 ? 15.963 -9.387 -3.863 1.00 78.50 212 VAL A O 1
ATOM 1639 N N . ASN A 1 213 ? 13.759 -9.758 -3.802 1.00 68.56 213 ASN A N 1
ATOM 1640 C CA . ASN A 1 213 ? 13.736 -10.402 -2.490 1.00 68.56 213 ASN A CA 1
ATOM 1641 C C . ASN A 1 213 ? 14.206 -11.873 -2.492 1.00 68.56 213 ASN A C 1
ATOM 1643 O O . ASN A 1 213 ? 13.875 -12.622 -1.573 1.00 68.56 213 ASN A O 1
ATOM 1647 N N . ARG A 1 214 ? 14.941 -12.321 -3.525 1.00 63.81 214 ARG A N 1
ATOM 1648 C CA . ARG A 1 214 ? 15.475 -13.695 -3.676 1.00 63.81 214 ARG A CA 1
ATOM 1649 C C . ARG A 1 214 ? 14.436 -14.817 -3.527 1.00 63.81 214 ARG A C 1
ATOM 1651 O O . ARG A 1 214 ? 14.806 -15.974 -3.333 1.00 63.81 214 ARG A O 1
ATOM 1658 N N . LYS A 1 215 ? 13.139 -14.525 -3.667 1.00 52.06 215 LYS A N 1
ATOM 1659 C CA . LYS A 1 215 ? 12.144 -15.585 -3.846 1.00 52.06 215 LYS A CA 1
ATOM 1660 C C . LYS A 1 215 ? 12.323 -16.157 -5.252 1.00 52.06 215 LYS A C 1
ATOM 1662 O O . LYS A 1 215 ? 12.532 -15.379 -6.188 1.00 52.06 215 LYS A O 1
ATOM 1667 N N . PRO A 1 216 ? 12.256 -17.487 -5.435 1.00 46.75 216 PRO A N 1
ATOM 1668 C CA . PRO A 1 216 ? 12.332 -18.071 -6.763 1.00 46.75 216 PRO A CA 1
ATOM 1669 C C . PRO A 1 216 ? 11.173 -17.520 -7.593 1.00 46.75 216 PRO A C 1
ATOM 1671 O O . PRO A 1 216 ? 10.014 -17.858 -7.374 1.00 46.75 216 PRO A O 1
ATOM 1674 N N . VAL A 1 217 ? 11.483 -16.627 -8.533 1.00 53.22 217 VAL A N 1
ATOM 1675 C CA . VAL A 1 217 ? 10.535 -16.256 -9.578 1.00 53.22 217 VAL A CA 1
ATOM 1676 C C . VAL A 1 217 ? 10.475 -17.443 -10.527 1.00 53.22 217 VAL A C 1
ATOM 1678 O O . VAL A 1 217 ? 11.520 -17.796 -11.086 1.00 53.22 217 VAL A O 1
ATOM 1681 N N . PRO A 1 218 ? 9.303 -18.069 -10.725 1.00 54.41 218 PRO A N 1
ATOM 1682 C CA . PRO A 1 218 ? 9.195 -19.222 -11.605 1.00 54.41 218 PRO A CA 1
ATOM 1683 C C . PRO A 1 218 ? 9.723 -18.873 -12.997 1.00 54.41 218 PRO A C 1
ATOM 1685 O O . PRO A 1 218 ? 9.421 -17.805 -13.537 1.00 54.41 218 PRO A O 1
ATOM 1688 N N . ALA A 1 219 ? 10.524 -19.760 -13.593 1.00 57.31 219 ALA A N 1
ATOM 1689 C CA . ALA A 1 219 ? 11.096 -19.537 -14.922 1.00 57.31 219 ALA A CA 1
ATOM 1690 C C . ALA A 1 219 ? 10.005 -19.252 -15.979 1.00 57.31 219 ALA A C 1
ATOM 1692 O O . ALA A 1 219 ? 10.208 -18.417 -16.865 1.00 57.31 219 ALA A O 1
ATOM 1693 N N . GLY A 1 220 ? 8.815 -19.848 -15.816 1.00 53.31 220 GLY A N 1
ATOM 1694 C CA . GLY A 1 220 ? 7.638 -19.593 -16.651 1.00 53.31 220 GLY A CA 1
ATOM 1695 C C . GLY A 1 220 ? 7.157 -18.137 -16.633 1.00 53.31 220 GLY A C 1
ATOM 1696 O O . GLY A 1 220 ? 6.714 -17.637 -17.662 1.00 53.31 220 GLY A O 1
ATOM 1697 N N . ALA A 1 221 ? 7.376 -17.379 -15.547 1.00 55.00 221 ALA A N 1
ATOM 1698 C CA . ALA A 1 221 ? 6.966 -15.972 -15.441 1.00 55.00 221 ALA A CA 1
ATOM 1699 C C . ALA A 1 221 ? 7.740 -15.063 -16.401 1.00 55.00 221 ALA A C 1
ATOM 1701 O O . ALA A 1 221 ? 7.299 -13.970 -16.756 1.00 55.00 221 ALA A O 1
ATOM 1702 N N . LYS A 1 222 ? 8.941 -15.477 -16.816 1.00 58.03 222 LYS A N 1
ATOM 1703 C CA . LYS A 1 222 ? 9.691 -14.783 -17.868 1.00 58.03 222 LYS A CA 1
ATOM 1704 C C . LYS A 1 222 ? 9.157 -15.166 -19.248 1.00 58.03 222 LYS A C 1
ATOM 1706 O O . LYS A 1 222 ? 9.064 -14.285 -20.098 1.00 58.03 222 LYS A O 1
ATOM 1711 N N . ASN A 1 223 ? 8.760 -16.425 -19.431 1.00 57.97 223 ASN A N 1
ATOM 1712 C CA . ASN A 1 223 ? 8.285 -16.968 -20.701 1.00 57.97 223 ASN A CA 1
ATOM 1713 C C . ASN A 1 223 ? 6.876 -16.500 -21.059 1.00 57.97 223 ASN A C 1
ATOM 1715 O O . ASN A 1 223 ? 6.660 -16.140 -22.208 1.00 57.97 223 ASN A O 1
ATOM 1719 N N . ILE A 1 224 ? 5.951 -16.403 -20.105 1.00 60.16 224 ILE A N 1
ATOM 1720 C CA . ILE A 1 224 ? 4.567 -16.006 -20.390 1.00 60.16 224 ILE A CA 1
ATOM 1721 C C . ILE A 1 224 ? 4.462 -14.590 -20.945 1.00 60.16 224 ILE A C 1
ATOM 1723 O O . ILE A 1 224 ? 3.713 -14.356 -21.882 1.00 60.16 224 ILE A O 1
ATOM 1727 N N . PHE A 1 225 ? 5.275 -13.651 -20.452 1.00 59.72 225 PHE A N 1
ATOM 1728 C CA . PHE A 1 225 ? 5.286 -12.299 -21.008 1.00 59.72 225 PHE A CA 1
ATOM 1729 C C . PHE A 1 225 ? 5.917 -12.256 -22.403 1.00 59.72 225 PHE A C 1
ATOM 1731 O O . PHE A 1 225 ? 5.574 -11.409 -23.218 1.00 59.72 225 PHE A O 1
ATOM 1738 N N . VAL A 1 226 ? 6.834 -13.172 -22.696 1.00 59.69 226 VAL A N 1
ATOM 1739 C CA . VAL A 1 226 ? 7.405 -13.309 -24.038 1.00 59.69 226 VAL A CA 1
ATOM 1740 C C . VAL A 1 226 ? 6.430 -14.033 -24.975 1.00 59.69 226 VAL A C 1
ATOM 1742 O O . VAL A 1 226 ? 6.418 -13.732 -26.160 1.00 59.69 226 VAL A O 1
ATOM 1745 N N . GLN A 1 227 ? 5.600 -14.952 -24.467 1.00 59.09 227 GLN A N 1
ATOM 1746 C CA . GLN A 1 227 ? 4.655 -15.780 -25.227 1.00 59.09 227 GLN A CA 1
ATOM 1747 C C . GLN A 1 227 ? 3.299 -15.098 -25.478 1.00 59.09 227 GLN A C 1
ATOM 1749 O O . GLN A 1 227 ? 2.835 -15.098 -26.615 1.00 59.09 227 GLN A O 1
ATOM 1754 N N . LEU A 1 228 ? 2.675 -14.504 -24.455 1.00 56.97 228 LEU A N 1
ATOM 1755 C CA . LEU A 1 228 ? 1.387 -13.803 -24.569 1.00 56.97 228 LEU A CA 1
ATOM 1756 C C . LEU A 1 228 ? 1.507 -12.470 -25.308 1.00 56.97 228 LEU A C 1
ATOM 1758 O O . LEU A 1 228 ? 0.570 -12.048 -25.978 1.00 56.97 228 LEU A O 1
ATOM 1762 N N . PHE A 1 229 ? 2.650 -11.792 -25.188 1.00 59.12 229 PHE A N 1
ATOM 1763 C CA . PHE A 1 229 ? 2.823 -10.427 -25.695 1.00 59.12 229 PHE A CA 1
ATOM 1764 C C . PHE A 1 229 ? 3.754 -10.370 -26.915 1.00 59.12 229 PHE A C 1
ATOM 1766 O O . PHE A 1 229 ? 4.422 -9.364 -27.143 1.00 59.12 229 PHE A O 1
ATOM 1773 N N . ARG A 1 230 ? 3.763 -11.453 -27.713 1.00 50.59 230 ARG A N 1
ATOM 1774 C CA . ARG A 1 230 ? 4.612 -11.701 -28.899 1.00 50.59 230 ARG A CA 1
ATOM 1775 C C . ARG A 1 230 ? 4.564 -10.654 -30.018 1.00 50.59 230 ARG A C 1
ATOM 1777 O O . ARG A 1 230 ? 5.349 -10.768 -30.951 1.00 50.59 230 ARG A O 1
ATOM 1784 N N . SER A 1 231 ? 3.683 -9.659 -29.982 1.00 47.16 231 SER A N 1
ATOM 1785 C CA . SER A 1 231 ? 3.627 -8.676 -31.067 1.00 47.16 231 SER A CA 1
ATOM 1786 C C . SER A 1 231 ? 4.651 -7.566 -30.842 1.00 47.16 231 SER A C 1
ATOM 1788 O O . SER A 1 231 ? 4.433 -6.662 -30.034 1.00 47.16 231 SER A O 1
ATOM 1790 N N . GLU A 1 232 ? 5.748 -7.599 -31.606 1.00 48.22 232 GLU A N 1
ATOM 1791 C CA . GLU A 1 232 ? 6.691 -6.481 -31.721 1.00 48.22 232 GLU A CA 1
ATOM 1792 C C . GLU A 1 232 ? 6.028 -5.180 -32.236 1.00 48.22 232 GLU A C 1
ATOM 1794 O O . GLU A 1 232 ? 6.571 -4.091 -32.044 1.00 48.22 232 GLU A O 1
ATOM 1799 N N . GLU A 1 233 ? 4.809 -5.262 -32.770 1.00 48.47 233 GLU A N 1
ATOM 1800 C CA . GLU A 1 233 ? 4.174 -4.204 -33.559 1.00 48.47 233 GLU A CA 1
ATOM 1801 C C . GLU A 1 233 ? 3.279 -3.256 -32.743 1.00 48.47 233 GLU A C 1
ATOM 1803 O O . GLU A 1 233 ? 3.211 -2.068 -33.063 1.00 48.47 233 GLU A O 1
ATOM 1808 N N . ASP A 1 234 ? 2.655 -3.712 -31.648 1.00 57.97 234 ASP A N 1
ATOM 1809 C CA . ASP A 1 234 ? 1.795 -2.841 -30.830 1.00 57.97 234 ASP A CA 1
ATOM 1810 C C . ASP A 1 234 ? 2.589 -2.127 -29.722 1.00 57.97 234 ASP A C 1
ATOM 1812 O O . ASP A 1 234 ? 2.707 -2.601 -28.586 1.00 57.97 234 ASP A O 1
ATOM 1816 N N . LYS A 1 235 ? 3.162 -0.968 -30.070 1.00 58.66 235 LYS A N 1
ATOM 1817 C CA . LYS A 1 235 ? 3.885 -0.083 -29.138 1.00 58.66 235 LYS A CA 1
ATOM 1818 C C . LYS A 1 235 ? 3.004 0.466 -28.005 1.00 58.66 235 LYS A C 1
ATOM 1820 O O . LYS A 1 235 ? 3.557 0.969 -27.032 1.00 58.66 235 LYS A O 1
ATOM 1825 N N . ASP A 1 236 ? 1.679 0.341 -28.095 1.00 64.19 236 ASP A N 1
ATOM 1826 C CA . ASP A 1 236 ? 0.741 0.825 -27.075 1.00 64.19 236 ASP A CA 1
ATOM 1827 C C . ASP A 1 236 ? 0.288 -0.278 -26.098 1.00 64.19 236 ASP A C 1
ATOM 1829 O O . ASP A 1 236 ? -0.461 -0.004 -25.155 1.00 64.19 236 ASP A O 1
ATOM 1833 N N . CYS A 1 237 ? 0.751 -1.521 -26.276 1.00 70.62 237 CYS A N 1
ATOM 1834 C CA . CYS A 1 237 ? 0.378 -2.642 -25.418 1.00 70.62 237 CYS A CA 1
ATOM 1835 C C . CYS A 1 237 ? 1.131 -2.627 -24.070 1.00 70.62 237 CYS A C 1
ATOM 1837 O O . CYS A 1 237 ? 2.361 -2.742 -24.026 1.00 70.62 237 CYS A O 1
ATOM 1839 N N . ARG A 1 238 ? 0.388 -2.561 -22.953 1.00 74.56 238 ARG A N 1
ATOM 1840 C CA . ARG A 1 238 ? 0.901 -2.685 -21.571 1.00 74.56 238 ARG A CA 1
ATOM 1841 C C . ARG A 1 238 ? 0.471 -4.005 -20.947 1.00 74.56 238 ARG A C 1
ATOM 1843 O O . ARG A 1 238 ? -0.657 -4.443 -21.149 1.00 74.56 238 ARG A O 1
ATOM 1850 N N . CYS A 1 239 ? 1.355 -4.620 -20.167 1.00 76.12 239 CYS A N 1
ATOM 1851 C CA . CYS A 1 239 ? 1.165 -5.997 -19.718 1.00 76.12 239 CYS A CA 1
ATOM 1852 C C . CYS A 1 239 ? 1.275 -6.117 -18.204 1.00 76.12 239 CYS A C 1
ATOM 1854 O O . CYS A 1 239 ? 2.360 -5.899 -17.668 1.00 76.12 239 CYS A O 1
ATOM 1856 N N . TYR A 1 240 ? 0.199 -6.505 -17.530 1.00 77.44 240 TYR A N 1
ATOM 1857 C CA . TYR A 1 240 ? 0.129 -6.550 -16.070 1.00 77.44 240 TYR A CA 1
ATOM 1858 C C . TYR A 1 240 ? 0.038 -7.989 -15.567 1.00 77.44 240 TYR A C 1
ATOM 1860 O O . TYR A 1 240 ? -0.591 -8.829 -16.207 1.00 77.44 240 TYR A O 1
ATOM 1868 N N . ALA A 1 241 ? 0.652 -8.262 -14.416 1.00 75.94 241 ALA A N 1
ATOM 1869 C CA . ALA A 1 241 ? 0.342 -9.437 -13.606 1.00 75.94 241 ALA A CA 1
ATOM 1870 C C . ALA A 1 241 ? -0.403 -8.981 -12.356 1.00 75.94 241 ALA A C 1
ATOM 1872 O O . ALA A 1 241 ? 0.108 -8.142 -11.612 1.00 75.94 241 ALA A O 1
ATOM 1873 N N . VAL A 1 242 ? -1.588 -9.538 -12.134 1.00 77.75 242 VAL A N 1
ATOM 1874 C CA . VAL A 1 242 ? -2.464 -9.186 -11.015 1.00 77.75 242 VAL A CA 1
ATOM 1875 C C . VAL A 1 242 ? -2.872 -10.463 -10.298 1.00 77.75 242 VAL A C 1
ATOM 1877 O O . VAL A 1 242 ? -3.151 -11.473 -10.937 1.00 77.75 242 VAL A O 1
ATOM 1880 N N . VAL A 1 243 ? -2.894 -10.428 -8.969 1.00 77.12 243 VAL A N 1
ATOM 1881 C CA . VAL A 1 243 ? -3.491 -11.497 -8.163 1.00 77.12 243 VAL A CA 1
ATOM 1882 C C . VAL A 1 243 ? -4.946 -11.108 -7.917 1.00 77.12 243 VAL A C 1
ATOM 1884 O O . VAL A 1 243 ? -5.212 -10.063 -7.327 1.00 77.12 243 VAL A O 1
ATOM 1887 N N . ALA A 1 244 ? -5.880 -11.907 -8.423 1.00 76.38 244 ALA A N 1
ATOM 1888 C CA . ALA A 1 244 ? -7.308 -11.715 -8.215 1.00 76.38 244 ALA A CA 1
ATOM 1889 C C . ALA A 1 244 ? -7.693 -12.005 -6.755 1.00 76.38 244 ALA A C 1
ATOM 1891 O O . ALA A 1 244 ? -6.973 -12.691 -6.029 1.00 76.38 244 ALA A O 1
ATOM 1892 N N . ALA A 1 245 ? -8.867 -11.531 -6.328 1.00 68.00 245 ALA A N 1
ATOM 1893 C CA . ALA A 1 245 ? -9.345 -11.703 -4.951 1.00 68.00 245 ALA A CA 1
ATOM 1894 C C . ALA A 1 245 ? -9.433 -13.181 -4.510 1.00 68.00 245 ALA A C 1
ATOM 1896 O O . ALA A 1 245 ? -9.224 -13.482 -3.339 1.00 68.00 245 ALA A O 1
ATOM 1897 N N . GLY A 1 246 ? -9.678 -14.102 -5.450 1.00 68.94 246 GLY A N 1
ATOM 1898 C CA . GLY A 1 246 ? -9.689 -15.551 -5.207 1.00 68.94 246 GLY A CA 1
ATOM 1899 C C . GLY A 1 246 ? -8.304 -16.209 -5.133 1.00 68.94 246 GLY A C 1
ATOM 1900 O O . GLY A 1 246 ? -8.225 -17.427 -5.038 1.00 68.94 246 GLY A O 1
ATOM 1901 N N . GLY A 1 247 ? -7.215 -15.439 -5.220 1.00 71.25 247 GLY A N 1
ATOM 1902 C CA . GLY A 1 247 ? -5.837 -15.945 -5.238 1.00 71.25 247 GLY A CA 1
ATOM 1903 C C . GLY A 1 247 ? -5.338 -16.380 -6.620 1.00 71.25 247 GLY A C 1
ATOM 1904 O O . GLY A 1 247 ? -4.140 -16.606 -6.788 1.00 71.25 247 GLY A O 1
ATOM 1905 N N . ASP A 1 248 ? -6.225 -16.441 -7.614 1.00 77.56 248 ASP A N 1
ATOM 1906 C CA . ASP A 1 248 ? -5.866 -16.710 -9.004 1.00 77.56 248 ASP A CA 1
ATOM 1907 C C . ASP A 1 248 ? -4.946 -15.621 -9.562 1.00 77.56 248 ASP A C 1
ATOM 1909 O O . ASP A 1 248 ? -5.135 -14.426 -9.327 1.00 77.56 248 ASP A O 1
ATOM 1913 N N . MET A 1 249 ? -3.964 -16.026 -10.359 1.00 81.25 249 MET A N 1
ATOM 1914 C CA . MET A 1 249 ? -3.083 -15.097 -11.046 1.00 81.25 249 MET A CA 1
ATOM 1915 C C . MET A 1 249 ? -3.611 -14.795 -12.446 1.00 81.25 249 MET A C 1
ATOM 1917 O O . MET A 1 249 ? -3.901 -15.700 -13.228 1.00 81.25 249 MET A O 1
ATOM 1921 N N . LEU A 1 250 ? -3.706 -13.508 -12.770 1.00 84.88 250 LEU A N 1
ATOM 1922 C CA . LEU A 1 250 ? -4.151 -13.010 -14.063 1.00 84.88 250 LEU A CA 1
ATOM 1923 C C . LEU A 1 250 ? -3.008 -12.293 -14.782 1.00 84.88 250 LEU A C 1
ATOM 1925 O O . LEU A 1 250 ? -2.353 -11.414 -14.216 1.00 84.88 250 LEU A O 1
ATOM 1929 N N . ALA A 1 251 ? -2.803 -12.632 -16.052 1.00 82.56 251 ALA A N 1
ATOM 1930 C CA . ALA A 1 251 ? -1.987 -11.859 -16.979 1.00 82.56 251 ALA A CA 1
ATOM 1931 C C . ALA A 1 251 ? -2.901 -11.020 -17.874 1.00 82.56 251 ALA A C 1
ATOM 1933 O O . ALA A 1 251 ? -3.812 -11.543 -18.510 1.00 82.56 251 ALA A O 1
ATOM 1934 N N . ILE A 1 252 ? -2.659 -9.712 -17.930 1.00 84.00 252 ILE A N 1
ATOM 1935 C CA . ILE A 1 252 ? -3.530 -8.761 -18.623 1.00 84.00 252 ILE A CA 1
ATOM 1936 C C . ILE A 1 252 ? -2.739 -8.047 -19.713 1.00 84.00 252 ILE A C 1
ATOM 1938 O O . ILE A 1 252 ? -1.729 -7.408 -19.425 1.00 84.00 252 ILE A O 1
ATOM 1942 N N . SER A 1 253 ? -3.225 -8.114 -20.950 1.00 81.38 253 SER A N 1
ATOM 1943 C CA . SER A 1 253 ? -2.783 -7.301 -22.084 1.00 81.38 253 SER A CA 1
ATOM 1944 C C . SER A 1 253 ? -3.723 -6.110 -22.237 1.00 81.38 253 SER A C 1
ATOM 1946 O O . SER A 1 253 ? -4.844 -6.266 -22.711 1.00 81.38 253 SER A O 1
ATOM 1948 N N . LYS A 1 254 ? -3.294 -4.909 -21.856 1.00 80.56 254 LYS A N 1
ATOM 1949 C CA . LYS A 1 254 ? -4.020 -3.670 -22.146 1.00 80.56 254 LYS A CA 1
ATOM 1950 C C . LYS A 1 254 ? -3.540 -3.111 -23.475 1.00 80.56 254 LYS A C 1
ATOM 1952 O O . LYS A 1 254 ? -2.389 -2.696 -23.578 1.00 80.56 254 LYS A O 1
ATOM 1957 N N . ARG A 1 255 ? -4.429 -3.065 -24.464 1.00 78.38 255 ARG A N 1
ATOM 1958 C CA . ARG A 1 255 ? -4.176 -2.463 -25.781 1.00 78.38 255 ARG A CA 1
ATOM 1959 C C . ARG A 1 255 ? -4.838 -1.091 -25.861 1.00 78.38 255 ARG A C 1
ATOM 1961 O O . ARG A 1 255 ? -5.602 -0.701 -24.977 1.00 78.38 255 ARG A O 1
ATOM 1968 N N . ARG A 1 256 ? -4.598 -0.358 -26.952 1.00 74.81 256 ARG A N 1
ATOM 1969 C CA . ARG A 1 256 ? -5.260 0.937 -27.197 1.00 74.81 256 ARG A CA 1
ATOM 1970 C C . ARG A 1 256 ? -6.791 0.826 -27.227 1.00 74.81 256 ARG A C 1
ATOM 1972 O O . ARG A 1 256 ? -7.479 1.764 -26.834 1.00 74.81 256 ARG A O 1
ATOM 1979 N N . ARG A 1 257 ? -7.324 -0.305 -27.702 1.00 77.00 257 ARG A N 1
ATOM 1980 C CA . ARG A 1 257 ? -8.762 -0.605 -27.751 1.00 77.00 257 ARG A CA 1
ATOM 1981 C C . ARG A 1 257 ? -9.016 -1.994 -27.168 1.00 77.00 257 ARG A C 1
ATOM 1983 O O . ARG A 1 257 ? -8.936 -2.985 -27.883 1.00 77.00 257 ARG A O 1
ATOM 1990 N N . GLY A 1 258 ? -9.308 -2.043 -25.872 1.00 81.06 258 GLY A N 1
ATOM 1991 C CA . GLY A 1 258 ? -9.682 -3.268 -25.166 1.00 81.06 258 GLY A CA 1
ATOM 1992 C C . GLY A 1 258 ? -8.568 -3.884 -24.322 1.00 81.06 258 GLY A C 1
ATOM 1993 O O . GLY A 1 258 ? -7.458 -3.355 -24.205 1.00 81.06 258 GLY A O 1
ATOM 1994 N N . MET A 1 259 ? -8.909 -5.009 -23.701 1.00 86.44 259 MET A N 1
ATOM 1995 C CA . MET A 1 259 ? -8.024 -5.789 -22.848 1.00 86.44 259 MET A CA 1
ATOM 1996 C C . MET A 1 259 ? -8.211 -7.274 -23.127 1.00 86.44 259 MET A C 1
ATOM 1998 O O . MET A 1 259 ? -9.340 -7.727 -23.289 1.00 86.44 259 MET A O 1
ATOM 2002 N N . ASP A 1 260 ? -7.108 -8.015 -23.118 1.00 86.44 260 ASP A N 1
ATOM 2003 C CA . ASP A 1 260 ? -7.138 -9.470 -23.009 1.00 86.44 260 ASP A CA 1
ATOM 2004 C C . ASP A 1 260 ? -6.706 -9.870 -21.606 1.00 86.44 260 ASP A C 1
ATOM 2006 O O . ASP A 1 260 ? -5.694 -9.380 -21.101 1.00 86.44 260 ASP A O 1
ATOM 2010 N N . VAL A 1 261 ? -7.462 -10.768 -20.987 1.00 88.25 261 VAL A N 1
ATOM 2011 C CA . VAL A 1 261 ? -7.174 -11.299 -19.658 1.00 88.25 261 VAL A CA 1
ATOM 2012 C C . VAL A 1 261 ? -6.961 -12.799 -19.790 1.00 88.25 261 VAL A C 1
ATOM 2014 O O . VAL A 1 261 ? -7.704 -13.481 -20.492 1.00 88.25 261 VAL A O 1
ATOM 2017 N N . PHE A 1 262 ? -5.931 -13.311 -19.131 1.00 86.69 262 PHE A N 1
ATOM 2018 C CA . PHE A 1 262 ? -5.572 -14.721 -19.141 1.00 86.69 262 PHE A CA 1
ATOM 2019 C C . PHE A 1 262 ? -5.403 -15.212 -17.713 1.00 86.69 262 PHE A C 1
ATOM 2021 O O . PHE A 1 262 ? -4.755 -14.537 -16.910 1.00 86.69 262 PHE A O 1
ATOM 2028 N N . LYS A 1 263 ? -5.941 -16.393 -17.410 1.00 86.62 263 LYS A N 1
ATOM 2029 C CA . LYS A 1 263 ? -5.658 -17.094 -16.161 1.00 86.62 263 LYS A CA 1
ATOM 2030 C C . LYS A 1 263 ? -4.319 -17.806 -16.281 1.00 86.62 263 LYS A C 1
ATOM 2032 O O . LYS A 1 263 ? -3.989 -18.374 -17.326 1.00 86.62 263 LYS A O 1
ATOM 2037 N N . VAL A 1 264 ? -3.541 -17.738 -15.213 1.00 82.69 264 VAL A N 1
ATOM 2038 C CA . VAL A 1 264 ? -2.162 -18.206 -15.170 1.00 82.69 264 VAL A CA 1
ATOM 2039 C C . VAL A 1 264 ? -1.989 -19.143 -13.979 1.00 82.69 264 VAL A C 1
ATOM 2041 O O . VAL A 1 264 ? -2.453 -18.839 -12.880 1.00 82.69 264 VAL A O 1
ATOM 2044 N N . ASP A 1 265 ? -1.344 -20.288 -14.196 1.00 79.06 265 ASP A N 1
ATOM 2045 C CA . ASP A 1 265 ? -1.049 -21.237 -13.118 1.00 79.06 265 ASP A CA 1
ATOM 2046 C C . ASP A 1 265 ? 0.126 -20.762 -12.234 1.00 79.06 265 ASP A C 1
ATOM 2048 O O . ASP A 1 265 ? 0.796 -19.762 -12.504 1.00 79.06 265 ASP A O 1
ATOM 2052 N N . SER A 1 266 ? 0.414 -21.496 -11.159 1.00 71.12 266 SER A N 1
ATOM 2053 C CA . SER A 1 266 ? 1.535 -21.195 -10.255 1.00 71.12 266 SER A CA 1
ATOM 2054 C C . SER A 1 266 ? 2.914 -21.301 -10.926 1.00 71.12 266 SER A C 1
ATOM 2056 O O . SER A 1 266 ? 3.875 -20.666 -10.478 1.00 71.12 266 SER A O 1
ATOM 2058 N N . ALA A 1 267 ? 3.019 -22.065 -12.016 1.00 67.88 267 ALA A N 1
ATOM 2059 C CA . ALA A 1 267 ? 4.211 -22.182 -12.849 1.00 67.88 267 ALA A CA 1
ATOM 2060 C C . ALA A 1 267 ? 4.304 -21.076 -13.916 1.00 67.88 267 ALA A C 1
ATOM 2062 O O . ALA A 1 267 ? 5.299 -21.013 -14.643 1.00 67.88 267 ALA A O 1
ATOM 2063 N N . TRP A 1 268 ? 3.336 -20.160 -13.943 1.00 66.19 268 TRP A N 1
ATOM 2064 C CA . TRP A 1 268 ? 3.192 -19.084 -14.909 1.00 66.19 268 TRP A CA 1
ATOM 2065 C C . TRP A 1 268 ? 2.941 -19.537 -16.346 1.00 66.19 268 TRP A C 1
ATOM 2067 O O . TRP A 1 268 ? 3.402 -18.891 -17.283 1.00 66.19 268 TRP A O 1
ATOM 2077 N N . ASN A 1 269 ? 2.208 -20.624 -16.545 1.00 73.25 269 ASN A N 1
ATOM 2078 C CA . ASN A 1 269 ? 1.699 -20.998 -17.858 1.00 73.25 269 ASN A CA 1
ATOM 2079 C C . ASN A 1 269 ? 0.303 -20.416 -18.066 1.00 73.25 269 ASN A C 1
ATOM 2081 O O . ASN A 1 269 ? -0.498 -20.331 -17.134 1.00 73.25 269 ASN A O 1
ATOM 2085 N N . VAL A 1 270 ? 0.018 -20.015 -19.305 1.00 75.44 270 VAL A N 1
ATOM 2086 C CA . VAL A 1 270 ? -1.328 -19.602 -19.714 1.00 75.44 270 VAL A CA 1
ATOM 2087 C C . VAL A 1 270 ? -2.226 -20.822 -19.629 1.00 75.44 270 VAL A C 1
ATOM 2089 O O . VAL A 1 270 ? -1.990 -21.799 -20.335 1.00 75.44 270 VAL A O 1
ATOM 2092 N N . VAL A 1 271 ? -3.241 -20.752 -18.778 1.00 78.94 271 VAL A N 1
ATOM 2093 C CA . VAL A 1 271 ? -4.231 -21.821 -18.648 1.00 78.94 271 VAL A CA 1
ATOM 2094 C C . VAL A 1 271 ? -5.348 -21.585 -19.654 1.00 78.94 271 VAL A C 1
ATOM 2096 O O . VAL A 1 271 ? -5.631 -22.438 -20.487 1.00 78.94 271 VAL A O 1
ATOM 2099 N N . GLU A 1 272 ? -5.944 -20.395 -19.619 1.00 85.06 272 GLU A N 1
ATOM 2100 C CA . GLU A 1 272 ? -7.078 -20.042 -20.471 1.00 85.06 272 GLU A CA 1
ATOM 2101 C C . GLU A 1 272 ? -7.217 -18.526 -20.629 1.00 85.06 272 GLU A C 1
ATOM 2103 O O . GLU A 1 272 ? -6.700 -17.738 -19.828 1.00 85.06 272 GLU A O 1
ATOM 2108 N N . ARG A 1 273 ? -7.934 -18.110 -21.676 1.00 86.81 273 ARG A N 1
ATOM 2109 C CA . ARG A 1 273 ? -8.379 -16.724 -21.840 1.00 86.81 273 ARG A CA 1
ATOM 2110 C C . ARG A 1 273 ? -9.656 -16.522 -21.030 1.00 86.81 273 ARG A C 1
ATOM 2112 O O . ARG A 1 273 ? -10.583 -17.315 -21.129 1.00 86.81 273 ARG A O 1
ATOM 2119 N N . VAL A 1 274 ? -9.702 -15.439 -20.268 1.00 88.88 274 VAL A N 1
ATOM 2120 C CA . VAL A 1 274 ? -10.846 -15.064 -19.439 1.00 88.88 274 VAL A CA 1
ATOM 2121 C C . VAL A 1 274 ? -11.733 -14.112 -20.235 1.00 88.88 274 VAL A C 1
ATOM 2123 O O . VAL A 1 274 ? -11.302 -13.019 -20.603 1.00 88.88 274 VAL A O 1
ATOM 2126 N N . GLU A 1 275 ? -12.972 -14.524 -20.501 1.00 87.44 275 GLU A N 1
ATOM 2127 C CA . GLU A 1 275 ? -13.962 -13.694 -21.205 1.00 87.44 275 GLU A CA 1
ATOM 2128 C C . GLU A 1 275 ? -14.698 -12.728 -20.267 1.00 87.44 275 GLU A C 1
ATOM 2130 O O . GLU A 1 275 ? -15.129 -11.656 -20.686 1.00 87.44 275 GLU A O 1
ATOM 2135 N N . SER A 1 276 ? -14.811 -13.083 -18.983 1.00 85.56 276 SER A N 1
ATOM 2136 C CA . SER A 1 276 ? -15.450 -12.265 -17.954 1.00 85.56 276 SER A CA 1
ATOM 2137 C C . SER A 1 276 ? -14.754 -12.443 -16.609 1.00 85.56 276 SER A C 1
ATOM 2139 O O . SER A 1 276 ? -14.492 -13.564 -16.183 1.00 85.56 276 SER A O 1
ATOM 2141 N N . ILE A 1 277 ? -14.493 -11.330 -15.920 1.00 85.06 277 ILE A N 1
ATOM 2142 C CA . ILE A 1 277 ? -14.006 -11.312 -14.529 1.00 85.06 277 ILE A CA 1
ATOM 2143 C C . ILE A 1 277 ? -15.163 -11.245 -13.513 1.00 85.06 277 ILE A C 1
ATOM 2145 O O . ILE A 1 277 ? -14.948 -11.021 -12.323 1.00 85.06 277 ILE A O 1
ATOM 2149 N N . GLY A 1 278 ? -16.406 -11.415 -13.976 1.00 85.75 278 GLY A N 1
ATOM 2150 C CA . GLY A 1 278 ? -17.602 -11.329 -13.142 1.00 85.75 278 GLY A CA 1
ATOM 2151 C C . GLY A 1 278 ? -17.793 -9.933 -12.545 1.00 85.75 278 GLY A C 1
ATOM 2152 O O . GLY A 1 278 ? -17.668 -8.928 -13.239 1.00 85.75 278 GLY A O 1
ATOM 2153 N N . SER A 1 279 ? -18.088 -9.871 -11.246 1.00 83.31 279 SER A N 1
ATOM 2154 C CA . SER A 1 279 ? -18.286 -8.627 -10.487 1.00 83.31 279 SER A CA 1
ATOM 2155 C C . SER A 1 279 ? -16.983 -8.017 -9.950 1.00 83.31 279 SER A C 1
ATOM 2157 O O . SER A 1 279 ? -17.010 -7.249 -8.988 1.00 83.31 279 SER A O 1
ATOM 2159 N N . GLN A 1 280 ? -15.833 -8.394 -10.510 1.00 83.81 280 GLN A N 1
ATOM 2160 C CA . GLN A 1 280 ? -14.530 -7.875 -10.099 1.00 83.81 280 GLN A CA 1
ATOM 2161 C C . GLN A 1 280 ? -14.150 -6.632 -10.909 1.00 83.81 280 GLN A C 1
ATOM 2163 O O . GLN A 1 280 ? -14.562 -6.458 -12.054 1.00 83.81 280 GLN A O 1
ATOM 2168 N N . ALA A 1 281 ? -13.310 -5.783 -10.321 1.00 83.88 281 ALA A N 1
ATOM 2169 C CA . ALA A 1 281 ? -12.721 -4.629 -10.987 1.00 83.88 281 ALA A CA 1
ATOM 2170 C C . ALA A 1 281 ? -11.195 -4.758 -11.024 1.00 83.88 281 ALA A C 1
ATOM 2172 O O . ALA A 1 281 ? -10.574 -5.252 -10.082 1.00 83.88 281 ALA A O 1
ATOM 2173 N N . LEU A 1 282 ? -10.586 -4.289 -12.115 1.00 82.94 282 LEU A N 1
ATOM 2174 C CA . LEU A 1 282 ? -9.136 -4.254 -12.288 1.00 82.94 282 LEU A CA 1
ATOM 2175 C C . LEU A 1 282 ? -8.638 -2.814 -12.181 1.00 82.94 282 LEU A C 1
ATOM 2177 O O . LEU A 1 282 ? -8.954 -1.970 -13.020 1.00 82.94 282 LEU A O 1
ATOM 2181 N N . PHE A 1 283 ? -7.802 -2.553 -11.182 1.00 79.19 283 PHE A N 1
ATOM 2182 C CA . PHE A 1 283 ? -7.118 -1.276 -11.010 1.00 79.19 283 PHE A CA 1
ATOM 2183 C C . PHE A 1 283 ? -5.712 -1.391 -11.594 1.00 79.19 283 PHE A C 1
ATOM 2185 O O . PHE A 1 283 ? -4.798 -1.929 -10.972 1.00 79.19 283 PHE A O 1
ATOM 2192 N N . LEU A 1 284 ? -5.555 -0.941 -12.838 1.00 75.94 284 LEU A N 1
ATOM 2193 C CA . LEU A 1 284 ? -4.292 -1.027 -13.568 1.00 75.94 284 LEU A CA 1
ATOM 2194 C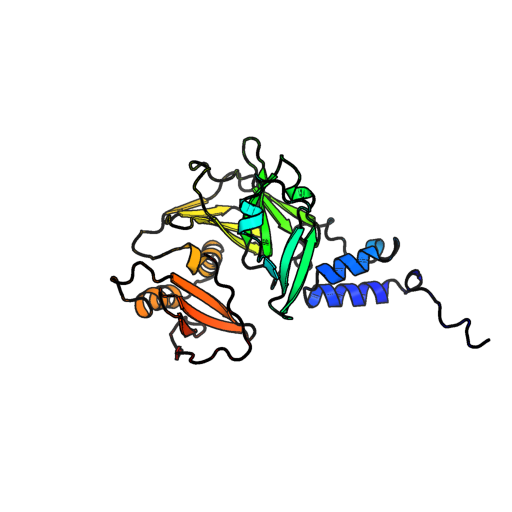 C . LEU A 1 284 ? -3.643 0.354 -13.625 1.00 75.94 284 LEU A C 1
ATOM 2196 O O . LEU A 1 284 ? -4.177 1.263 -14.265 1.00 75.94 284 LEU A O 1
ATOM 2200 N N . GLY A 1 285 ? -2.492 0.487 -12.964 1.00 67.12 285 GLY A N 1
ATOM 2201 C CA . GLY A 1 285 ? -1.686 1.707 -12.960 1.00 67.12 285 GLY A CA 1
ATOM 2202 C C . GLY A 1 285 ? -1.184 2.121 -14.349 1.00 67.12 285 GLY A C 1
ATOM 2203 O O . GLY A 1 285 ? -1.353 1.408 -15.348 1.00 67.12 285 GLY A O 1
ATOM 2204 N N . VAL A 1 286 ? -0.572 3.307 -14.413 1.00 55.53 286 VAL A N 1
ATOM 2205 C CA . VAL A 1 286 ? -0.115 3.937 -15.665 1.00 55.53 286 VAL A CA 1
ATOM 2206 C C . VAL A 1 286 ? 1.101 3.223 -16.243 1.00 55.53 286 VAL A C 1
ATOM 2208 O O . VAL A 1 286 ? 2.159 3.190 -15.591 1.00 55.53 286 VAL A O 1
#

pLDDT: mean 78.65, std 14.09, range [38.12, 95.06]

Radius of gyration: 21.24 Å; chains: 1; bounding box: 58×46×71 Å